Protein AF-A0A9W9SCN1-F1 (afdb_monomer)

pLDDT: mean 72.01, std 23.7, range [31.16, 98.44]

Structure (mmCIF, N/CA/C/O backbone):
data_AF-A0A9W9SCN1-F1
#
_entry.id   AF-A0A9W9SCN1-F1
#
loop_
_atom_site.group_PDB
_atom_site.id
_atom_site.type_symbol
_atom_site.label_atom_id
_atom_site.label_alt_id
_atom_site.label_comp_id
_atom_site.label_asym_id
_atom_site.label_entity_id
_atom_site.label_seq_id
_atom_site.pdbx_PDB_ins_code
_atom_site.Cartn_x
_atom_site.Cartn_y
_atom_site.Cartn_z
_atom_site.occupancy
_atom_site.B_iso_or_equiv
_atom_site.auth_seq_id
_atom_site.auth_comp_id
_atom_site.auth_asym_id
_atom_site.auth_atom_id
_atom_site.pdbx_PDB_model_num
ATOM 1 N N . MET A 1 1 ? -20.736 17.573 18.313 1.00 37.84 1 MET A N 1
ATOM 2 C CA . MET A 1 1 ? -20.596 16.856 17.027 1.00 37.84 1 MET A CA 1
ATOM 3 C C . MET A 1 1 ? -19.954 15.509 17.309 1.00 37.84 1 MET A C 1
ATOM 5 O O . MET A 1 1 ? -18.797 15.465 17.707 1.00 37.84 1 MET A O 1
ATOM 9 N N . THR A 1 2 ? -20.711 14.419 17.228 1.00 42.12 2 THR A N 1
ATOM 10 C CA . THR A 1 2 ? -20.159 13.066 17.355 1.00 42.12 2 THR A CA 1
ATOM 11 C C . THR A 1 2 ? -19.417 12.738 16.062 1.00 42.12 2 THR A C 1
ATOM 13 O O . THR A 1 2 ? -20.001 12.775 14.985 1.00 42.12 2 THR A O 1
ATOM 16 N N . ALA A 1 3 ? -18.109 12.494 16.150 1.00 63.38 3 ALA A N 1
ATOM 17 C CA . ALA A 1 3 ? -17.321 12.099 14.987 1.00 63.38 3 ALA A CA 1
ATOM 18 C C . ALA A 1 3 ? -17.918 10.818 14.382 1.00 63.38 3 ALA A C 1
ATOM 20 O O . ALA A 1 3 ? -18.166 9.853 15.115 1.00 63.38 3 ALA A O 1
ATOM 21 N N . ARG A 1 4 ? -18.175 10.828 13.068 1.00 63.06 4 ARG A N 1
ATOM 22 C CA . ARG A 1 4 ? -18.634 9.650 12.321 1.00 63.06 4 ARG A CA 1
ATOM 23 C C . ARG A 1 4 ? -17.656 8.495 12.595 1.00 63.06 4 ARG A C 1
ATOM 25 O O . ARG A 1 4 ? -16.448 8.732 12.574 1.00 63.06 4 ARG A O 1
ATOM 32 N N . PRO A 1 5 ? -18.138 7.281 12.914 1.00 65.50 5 PRO A N 1
ATOM 33 C CA . PRO A 1 5 ? -17.250 6.140 13.082 1.00 65.50 5 PRO A CA 1
ATOM 34 C C . PRO A 1 5 ? -16.531 5.871 11.758 1.00 65.50 5 PRO A C 1
ATOM 36 O O . PRO A 1 5 ? -17.192 5.676 10.743 1.00 65.50 5 PRO A O 1
ATOM 39 N N . GLU A 1 6 ? -15.201 5.883 11.795 1.00 85.50 6 GLU A N 1
ATOM 40 C CA . GLU A 1 6 ? -14.342 5.567 10.651 1.00 85.50 6 GLU A CA 1
ATOM 41 C C . GLU A 1 6 ? -14.478 4.071 10.319 1.00 85.50 6 GLU A C 1
ATOM 43 O O . GLU A 1 6 ? -14.257 3.215 11.190 1.00 85.50 6 GLU A O 1
ATOM 48 N N . THR A 1 7 ? -14.876 3.760 9.087 1.00 93.94 7 THR A N 1
ATOM 49 C CA . THR A 1 7 ? -14.841 2.396 8.533 1.00 93.94 7 THR A CA 1
ATOM 50 C C . THR A 1 7 ? -13.414 2.011 8.130 1.00 93.94 7 THR A C 1
ATOM 52 O O . THR A 1 7 ? -12.517 2.858 8.097 1.00 93.94 7 THR A O 1
ATOM 55 N N . VAL A 1 8 ? -13.166 0.731 7.839 1.00 94.69 8 VAL A N 1
ATOM 56 C CA . VAL A 1 8 ? -11.870 0.285 7.298 1.00 94.69 8 VAL A CA 1
ATOM 57 C C . VAL A 1 8 ? -11.575 0.976 5.967 1.00 94.69 8 VAL A C 1
ATOM 59 O O . VAL A 1 8 ? -10.441 1.418 5.775 1.00 94.69 8 VAL A O 1
ATOM 62 N N . LEU A 1 9 ? -12.580 1.130 5.097 1.00 95.56 9 LEU A N 1
ATOM 63 C CA . LEU A 1 9 ? -12.443 1.874 3.843 1.00 95.56 9 LEU A CA 1
ATOM 64 C C . LEU A 1 9 ? -12.012 3.319 4.096 1.00 95.56 9 LEU A C 1
ATOM 66 O O . LEU A 1 9 ? -10.983 3.733 3.569 1.00 95.56 9 LEU A O 1
ATOM 70 N N . ASP A 1 10 ? -12.734 4.035 4.968 1.00 93.50 10 ASP A N 1
ATOM 71 C CA . ASP A 1 10 ? -12.427 5.434 5.300 1.00 93.50 10 ASP A CA 1
ATOM 72 C C . ASP A 1 10 ? -10.980 5.590 5.788 1.00 93.50 10 ASP A C 1
ATOM 74 O O . ASP A 1 10 ? -10.319 6.574 5.470 1.00 93.50 10 ASP A O 1
ATOM 78 N N . ILE A 1 11 ? -10.479 4.622 6.567 1.00 93.00 11 ILE A N 1
ATOM 79 C CA . ILE A 1 11 ? -9.103 4.643 7.070 1.00 93.00 11 ILE A CA 1
ATOM 80 C C . ILE A 1 11 ? -8.108 4.398 5.936 1.00 93.00 11 ILE A C 1
ATOM 82 O O . ILE A 1 11 ? -7.143 5.154 5.826 1.00 93.00 11 ILE A O 1
ATOM 86 N N . LEU A 1 12 ? -8.315 3.354 5.123 1.00 94.50 12 LEU A N 1
ATOM 87 C CA . LEU A 1 12 ? -7.424 2.986 4.015 1.00 94.50 12 LEU A CA 1
ATOM 88 C C . LEU A 1 12 ? -7.267 4.118 3.001 1.00 94.50 12 LEU A C 1
ATOM 90 O O . LEU A 1 12 ? -6.155 4.344 2.524 1.00 94.50 12 LEU A O 1
ATOM 94 N N . THR A 1 13 ? -8.344 4.850 2.723 1.00 94.31 13 THR A N 1
ATOM 95 C CA . THR A 1 13 ? -8.381 5.893 1.692 1.00 94.31 13 THR A CA 1
ATOM 96 C C . THR A 1 13 ? -8.227 7.311 2.241 1.00 94.31 13 THR A C 1
ATOM 98 O O . THR A 1 13 ? -8.484 8.274 1.523 1.00 94.31 13 THR A O 1
ATOM 101 N N . ALA A 1 14 ? -7.856 7.470 3.516 1.00 90.31 14 ALA A N 1
ATOM 102 C CA . ALA A 1 14 ? -7.777 8.788 4.148 1.00 90.31 14 ALA A CA 1
ATOM 103 C C . ALA A 1 14 ? -6.626 9.657 3.611 1.00 90.31 14 ALA A C 1
ATOM 105 O O . ALA A 1 14 ? -6.793 10.867 3.473 1.00 90.31 14 ALA A O 1
ATOM 106 N N . ASP A 1 15 ? -5.447 9.065 3.394 1.00 90.31 15 ASP A N 1
ATOM 107 C CA . ASP A 1 15 ? -4.217 9.760 2.989 1.00 90.31 15 ASP A CA 1
ATOM 108 C C . ASP A 1 15 ? -3.163 8.744 2.494 1.00 90.31 15 ASP A C 1
ATOM 110 O O . ASP A 1 15 ? -3.392 7.530 2.491 1.00 90.31 15 ASP A O 1
ATOM 114 N N . TYR A 1 16 ? -1.975 9.232 2.136 1.00 91.75 16 TYR A N 1
ATOM 115 C CA . TYR A 1 16 ? -0.806 8.420 1.829 1.00 91.75 16 TYR A CA 1
ATOM 116 C C . TYR A 1 16 ? -0.305 7.632 3.041 1.00 91.75 16 TYR A C 1
ATOM 118 O O . TYR A 1 16 ? -0.071 8.146 4.145 1.00 91.75 16 TYR A O 1
ATOM 126 N N . TRP A 1 17 ? 0.017 6.378 2.773 1.00 93.88 17 TRP A N 1
ATOM 127 C CA . TRP A 1 17 ? 0.732 5.496 3.672 1.00 93.88 17 TRP A CA 1
ATOM 128 C C . TRP A 1 17 ? 2.208 5.530 3.313 1.00 93.88 17 TRP A C 1
ATOM 130 O O . TRP A 1 17 ? 2.593 5.242 2.183 1.00 93.88 17 TRP A O 1
ATOM 140 N N . ASN A 1 18 ? 3.051 5.879 4.276 1.00 92.81 18 ASN A N 1
ATOM 141 C CA . ASN A 1 18 ? 4.479 6.047 4.046 1.00 92.81 18 ASN A CA 1
ATOM 142 C C . ASN A 1 18 ? 5.226 4.885 4.691 1.00 92.81 18 ASN A C 1
ATOM 144 O O . ASN A 1 18 ? 4.959 4.539 5.844 1.00 92.81 18 ASN A O 1
ATOM 148 N N . ALA A 1 19 ? 6.199 4.302 3.998 1.00 91.94 19 ALA A N 1
ATOM 149 C CA . ALA A 1 19 ? 7.166 3.466 4.694 1.00 91.94 19 ALA A CA 1
ATOM 150 C C . ALA A 1 19 ? 8.010 4.340 5.630 1.00 91.94 19 ALA A C 1
ATOM 152 O O . ALA A 1 19 ? 8.175 5.544 5.427 1.00 91.94 19 ALA A O 1
ATOM 153 N N . ARG A 1 20 ? 8.604 3.720 6.649 1.00 85.69 20 ARG A N 1
ATOM 154 C CA . ARG A 1 20 ? 9.356 4.423 7.701 1.00 85.69 20 ARG A CA 1
ATOM 155 C C . ARG A 1 20 ? 10.478 5.341 7.186 1.00 85.69 20 ARG A C 1
ATOM 157 O O . ARG A 1 20 ? 10.84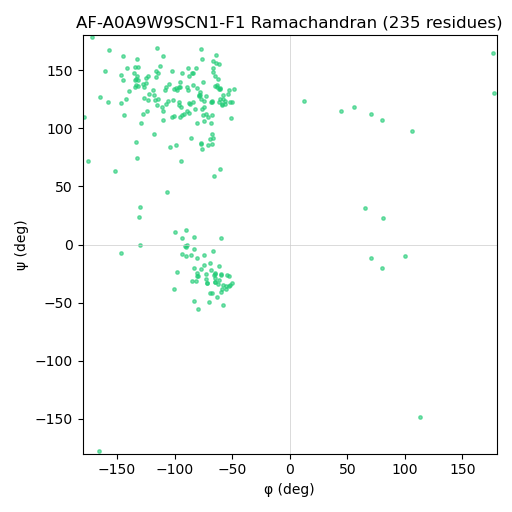1 6.285 7.878 1.00 85.69 20 ARG A O 1
ATOM 164 N N . ASN A 1 21 ? 11.041 5.065 6.009 1.00 82.12 21 ASN A N 1
ATOM 165 C CA . ASN A 1 21 ? 12.095 5.872 5.389 1.00 82.12 21 ASN A CA 1
ATOM 166 C C . ASN A 1 21 ? 11.583 7.058 4.550 1.00 82.12 21 ASN A C 1
ATOM 168 O O . ASN A 1 21 ? 12.406 7.860 4.132 1.00 82.12 21 ASN A O 1
ATOM 172 N N . GLY A 1 22 ? 10.277 7.172 4.291 1.00 83.62 22 GLY A N 1
ATOM 173 C CA . GLY A 1 22 ? 9.674 8.254 3.498 1.00 83.62 22 GLY A CA 1
ATOM 174 C C . GLY A 1 22 ? 9.771 8.090 1.975 1.00 83.62 22 GLY A C 1
ATOM 175 O O . GLY A 1 22 ? 8.952 8.659 1.260 1.00 83.62 22 GLY A O 1
ATOM 176 N N . ASP A 1 23 ? 10.705 7.270 1.484 1.00 88.50 23 ASP A N 1
ATOM 177 C CA . ASP A 1 23 ? 10.943 7.080 0.041 1.00 88.50 23 ASP A CA 1
ATOM 178 C C . ASP A 1 23 ? 9.870 6.226 -0.658 1.00 88.50 23 ASP A C 1
ATOM 180 O O . ASP A 1 23 ? 9.799 6.212 -1.882 1.00 88.50 23 ASP A O 1
ATOM 184 N N . ASN A 1 24 ? 9.074 5.472 0.109 1.00 92.19 24 ASN A N 1
ATOM 185 C CA . ASN A 1 24 ? 8.061 4.548 -0.401 1.00 92.19 24 ASN A CA 1
ATOM 186 C C . ASN A 1 24 ? 6.685 4.998 0.074 1.00 92.19 24 ASN A C 1
ATOM 188 O O . ASN A 1 24 ? 6.495 5.201 1.282 1.00 92.19 24 ASN A O 1
ATOM 192 N N . LYS A 1 25 ? 5.734 5.117 -0.850 1.00 93.88 25 LYS A N 1
ATOM 193 C CA . LYS A 1 25 ? 4.365 5.529 -0.541 1.00 93.88 25 LYS A CA 1
ATOM 194 C C . LYS A 1 25 ? 3.357 4.650 -1.253 1.00 93.88 25 LYS A C 1
ATOM 196 O O . LYS A 1 25 ? 3.597 4.216 -2.375 1.00 93.88 25 LYS A O 1
ATOM 201 N N . ILE A 1 26 ? 2.221 4.445 -0.606 1.00 95.81 26 ILE A N 1
ATOM 202 C CA . ILE A 1 26 ? 1.044 3.837 -1.212 1.00 95.81 26 ILE A CA 1
ATOM 203 C C . ILE A 1 26 ? -0.186 4.682 -0.882 1.00 95.81 26 ILE A C 1
ATOM 205 O O . ILE A 1 26 ? -0.339 5.149 0.248 1.00 95.81 26 ILE A O 1
ATOM 209 N N . LEU A 1 27 ? -1.041 4.905 -1.872 1.00 95.06 27 LEU A N 1
ATOM 210 C CA . LEU A 1 27 ? -2.316 5.604 -1.748 1.00 95.06 27 LEU A CA 1
ATOM 211 C C . LEU A 1 27 ? -3.426 4.669 -2.213 1.00 95.06 27 LEU A C 1
ATOM 213 O O . LEU A 1 27 ? -3.344 4.120 -3.307 1.00 95.06 27 LEU A O 1
ATOM 217 N N . PHE A 1 28 ? -4.471 4.521 -1.404 1.00 96.44 28 PHE A N 1
ATOM 218 C CA . PHE A 1 28 ? -5.705 3.858 -1.814 1.00 96.44 28 PHE A CA 1
ATOM 219 C C . PHE A 1 28 ? -6.776 4.916 -2.057 1.00 96.44 28 PHE A C 1
ATOM 221 O O . PHE A 1 28 ? -6.913 5.855 -1.274 1.00 96.44 28 PHE A O 1
ATOM 228 N N . ARG A 1 29 ? -7.556 4.749 -3.119 1.00 95.81 29 ARG A N 1
ATOM 229 C CA . ARG A 1 29 ? -8.703 5.592 -3.458 1.00 95.81 29 ARG A CA 1
ATOM 230 C C . ARG A 1 29 ? -9.999 4.793 -3.323 1.00 95.81 29 ARG A C 1
ATOM 232 O O . ARG A 1 29 ? -10.002 3.564 -3.423 1.00 95.81 29 ARG A O 1
ATOM 239 N N . THR A 1 30 ? -11.096 5.493 -3.055 1.00 95.56 30 THR A N 1
ATOM 240 C CA . THR A 1 30 ? -12.408 4.912 -2.711 1.00 95.56 30 THR A CA 1
ATOM 241 C C . THR A 1 30 ? -13.046 4.097 -3.832 1.00 95.56 30 THR A C 1
ATOM 243 O O . THR A 1 30 ? -13.837 3.199 -3.577 1.00 95.56 30 THR A O 1
ATOM 246 N N . GLU A 1 31 ? -12.682 4.393 -5.069 1.00 95.38 31 GLU A N 1
ATOM 247 C CA . GLU A 1 31 ? -13.184 3.787 -6.297 1.00 95.38 31 GLU A CA 1
ATOM 248 C C . GLU A 1 31 ? -12.484 2.467 -6.664 1.00 95.38 31 GLU A C 1
ATOM 250 O O . GLU A 1 31 ? -12.715 1.932 -7.745 1.00 95.38 31 GLU A O 1
ATOM 255 N N . GLY A 1 32 ? -11.617 1.940 -5.791 1.00 96.31 32 GLY A N 1
ATOM 256 C CA . GLY A 1 32 ? -10.859 0.716 -6.067 1.00 96.31 32 GLY A CA 1
ATOM 257 C C . GLY A 1 32 ? -9.621 0.950 -6.935 1.00 96.31 32 GLY A C 1
ATOM 258 O O . GLY A 1 32 ? -9.138 0.033 -7.593 1.00 96.31 32 GLY A O 1
ATOM 259 N N . THR A 1 33 ? -9.091 2.171 -6.957 1.00 96.56 33 THR A N 1
ATOM 260 C CA . THR A 1 33 ? -7.800 2.502 -7.580 1.00 96.56 33 THR A CA 1
ATOM 261 C C . THR A 1 33 ? -6.804 2.964 -6.523 1.00 96.56 33 THR A C 1
ATOM 263 O O . THR A 1 33 ? -7.152 3.176 -5.359 1.00 96.56 33 THR A O 1
ATOM 266 N N . GLY A 1 34 ? -5.541 3.091 -6.894 1.00 95.50 34 GLY A N 1
ATOM 267 C CA . GLY A 1 34 ? -4.502 3.563 -6.001 1.00 95.50 34 GLY A CA 1
ATOM 268 C C . GLY A 1 34 ? -3.194 3.807 -6.726 1.00 95.50 34 GLY A C 1
ATOM 269 O O . GLY A 1 34 ? -3.083 3.585 -7.930 1.00 95.50 34 GLY A O 1
ATOM 270 N N . GLU A 1 35 ? -2.208 4.275 -5.976 1.00 94.25 35 GLU A N 1
ATOM 271 C CA . GLU A 1 35 ? -0.886 4.607 -6.493 1.00 94.25 35 GLU A CA 1
ATOM 272 C C . GLU A 1 35 ? 0.201 4.047 -5.587 1.00 94.25 35 GLU A C 1
ATOM 274 O O . GLU A 1 35 ? 0.081 4.065 -4.358 1.00 94.25 35 GLU A O 1
ATOM 279 N N . LEU A 1 36 ? 1.276 3.565 -6.196 1.00 93.69 36 LEU A N 1
ATOM 280 C CA . LEU A 1 36 ? 2.432 3.003 -5.521 1.00 93.69 36 LEU A CA 1
ATOM 281 C C . LEU A 1 36 ? 3.689 3.715 -6.015 1.00 93.69 36 LEU A C 1
ATOM 283 O O . LEU A 1 36 ? 3.951 3.759 -7.212 1.00 93.69 36 LEU A O 1
ATOM 287 N N . TRP A 1 37 ? 4.473 4.246 -5.083 1.00 91.56 37 TRP A N 1
ATOM 288 C CA . TRP A 1 37 ? 5.583 5.143 -5.384 1.00 91.56 37 TRP A CA 1
ATOM 289 C C . TRP A 1 37 ? 6.861 4.740 -4.668 1.00 91.56 37 TRP A C 1
ATOM 291 O O . TRP A 1 37 ? 6.830 4.375 -3.491 1.00 91.56 37 TRP A O 1
ATOM 301 N N . HIS A 1 38 ? 7.987 4.874 -5.353 1.00 90.31 38 HIS A N 1
ATOM 302 C CA . HIS A 1 38 ? 9.333 4.682 -4.845 1.00 90.31 38 HIS A CA 1
ATOM 303 C C . HIS A 1 38 ? 10.276 5.702 -5.497 1.00 90.31 38 HIS A C 1
ATOM 305 O O . HIS A 1 38 ? 10.550 5.628 -6.693 1.00 90.31 38 HIS A O 1
ATOM 311 N N . TYR A 1 39 ? 10.778 6.652 -4.707 1.00 81.31 39 TYR A N 1
ATOM 312 C CA . TYR A 1 39 ? 11.493 7.835 -5.209 1.00 81.31 39 TYR A CA 1
ATOM 313 C C . TYR A 1 39 ? 13.011 7.787 -4.979 1.00 81.31 39 TYR A C 1
ATOM 315 O O . TYR A 1 39 ? 13.601 8.760 -4.512 1.00 81.31 39 TYR A O 1
ATOM 323 N N . ILE A 1 40 ? 13.666 6.656 -5.250 1.00 79.62 40 ILE A N 1
ATOM 324 C CA . ILE A 1 40 ? 15.130 6.569 -5.136 1.00 79.62 40 ILE A CA 1
ATOM 325 C C . ILE A 1 40 ? 15.778 6.734 -6.505 1.00 79.62 40 ILE A C 1
ATOM 327 O O . ILE A 1 40 ? 15.379 6.083 -7.463 1.00 79.62 40 ILE A O 1
ATOM 331 N N . GLU A 1 41 ? 16.823 7.563 -6.547 1.00 67.44 41 GLU A N 1
ATOM 332 C CA . GLU A 1 41 ? 17.544 8.000 -7.752 1.00 67.44 41 GLU A CA 1
ATOM 333 C C . GLU A 1 41 ? 17.979 6.859 -8.681 1.00 67.44 41 GLU A C 1
ATOM 335 O O . GLU A 1 41 ? 18.000 7.028 -9.893 1.00 67.44 41 GLU A O 1
ATOM 340 N N . GLN A 1 42 ? 18.317 5.694 -8.128 1.00 77.69 42 GLN A N 1
ATOM 341 C CA . GLN A 1 42 ? 18.864 4.582 -8.909 1.00 77.69 42 GLN A CA 1
ATOM 342 C C . GLN A 1 42 ? 17.790 3.767 -9.630 1.00 77.69 42 GLN A C 1
ATOM 344 O O . GLN A 1 42 ? 18.061 3.227 -10.698 1.00 77.69 42 GLN A O 1
ATOM 349 N N . THR A 1 43 ? 16.589 3.661 -9.054 1.00 81.81 43 THR A N 1
ATOM 350 C CA . THR A 1 43 ? 15.539 2.789 -9.597 1.00 81.81 43 THR A CA 1
ATOM 351 C C . THR A 1 43 ? 14.152 3.329 -9.256 1.00 81.81 43 THR A C 1
ATOM 353 O O . THR A 1 43 ? 13.423 2.702 -8.486 1.00 81.81 43 THR A O 1
ATOM 356 N N . PRO A 1 44 ? 13.783 4.521 -9.753 1.00 85.69 44 PRO A N 1
ATOM 357 C CA . PRO A 1 44 ? 12.489 5.105 -9.443 1.00 85.69 44 PRO A CA 1
ATOM 358 C C . PRO A 1 44 ? 11.368 4.208 -9.975 1.00 85.69 44 PRO A C 1
ATOM 360 O O . PRO A 1 44 ? 11.483 3.632 -11.054 1.00 85.69 44 PRO A O 1
ATOM 363 N N . PHE A 1 45 ? 10.285 4.099 -9.214 1.00 87.56 45 PHE A N 1
ATOM 364 C CA . PHE A 1 45 ? 9.100 3.340 -9.601 1.00 87.56 45 PHE A CA 1
ATOM 365 C C . PHE A 1 45 ? 7.852 4.110 -9.185 1.00 87.56 45 PHE A C 1
ATOM 367 O O . PHE A 1 45 ? 7.746 4.571 -8.050 1.00 87.56 45 PHE A O 1
ATOM 374 N N . ALA A 1 46 ? 6.904 4.244 -10.101 1.00 90.25 46 ALA A N 1
ATOM 375 C CA . ALA A 1 46 ? 5.628 4.897 -9.850 1.00 90.25 46 ALA A CA 1
ATOM 376 C C . ALA A 1 46 ? 4.567 4.199 -10.688 1.00 90.25 46 ALA A C 1
ATOM 378 O O . ALA A 1 46 ? 4.715 4.116 -11.904 1.00 90.25 46 ALA A O 1
ATOM 379 N N . ALA A 1 47 ? 3.522 3.668 -10.065 1.00 91.06 47 ALA A N 1
ATOM 380 C CA . ALA A 1 47 ? 2.494 2.935 -10.785 1.00 91.06 47 ALA A CA 1
ATOM 381 C C . ALA A 1 47 ? 1.110 3.163 -10.190 1.00 91.06 47 ALA A C 1
ATOM 383 O O . ALA A 1 47 ? 0.941 3.169 -8.970 1.00 91.06 47 ALA A O 1
ATOM 384 N N . GLU A 1 48 ? 0.110 3.260 -11.059 1.00 93.62 48 GLU A N 1
ATOM 385 C CA . GLU A 1 48 ? -1.282 3.129 -10.647 1.00 93.62 48 GLU A CA 1
ATOM 386 C C . GLU A 1 48 ? -1.663 1.657 -10.582 1.00 93.62 48 GLU A C 1
ATOM 388 O O . GLU A 1 48 ? -1.220 0.825 -11.387 1.00 93.62 48 GLU A O 1
ATOM 393 N N . PHE A 1 49 ? -2.550 1.343 -9.653 1.00 95.50 49 PHE A N 1
ATOM 394 C CA . PHE A 1 49 ? -3.109 0.017 -9.516 1.00 95.50 49 PHE A CA 1
ATOM 395 C C . PHE A 1 49 ? -4.619 0.069 -9.323 1.00 95.50 49 PHE A C 1
ATOM 397 O O . PHE A 1 49 ? -5.176 1.026 -8.791 1.00 95.50 49 PHE A O 1
ATOM 404 N N . ASN A 1 50 ? -5.279 -1.003 -9.738 1.00 97.38 50 ASN A N 1
ATOM 405 C CA . ASN A 1 50 ? -6.585 -1.365 -9.220 1.00 97.38 50 ASN A CA 1
ATOM 406 C C . ASN A 1 50 ? -6.418 -2.163 -7.940 1.00 97.38 50 ASN A C 1
ATOM 408 O O . ASN A 1 50 ? -5.485 -2.959 -7.822 1.00 97.38 50 ASN A O 1
ATOM 412 N N . TRP A 1 51 ? -7.363 -2.022 -7.027 1.00 98.06 51 TRP A N 1
ATOM 413 C CA . TRP A 1 51 ? -7.475 -2.899 -5.884 1.00 98.06 51 TRP A CA 1
ATOM 414 C C . TRP A 1 51 ? -8.931 -3.205 -5.554 1.00 98.06 51 TRP A C 1
ATOM 416 O O . TRP A 1 51 ? -9.832 -2.403 -5.791 1.00 98.06 51 TRP A O 1
ATOM 426 N N . GLN A 1 52 ? -9.144 -4.375 -4.967 1.00 97.81 52 GLN A N 1
ATOM 427 C CA . GLN A 1 52 ? -10.434 -4.778 -4.425 1.00 97.81 52 GLN A CA 1
ATOM 428 C C . GLN A 1 52 ? -10.236 -5.658 -3.196 1.00 97.81 52 GLN A C 1
ATOM 430 O O . GLN A 1 52 ? -9.284 -6.437 -3.124 1.00 97.81 52 GLN A O 1
ATOM 435 N N . ALA A 1 53 ? -11.132 -5.546 -2.218 1.00 97.62 53 ALA A N 1
ATOM 436 C CA . ALA A 1 53 ? -11.202 -6.516 -1.134 1.00 97.62 53 ALA A CA 1
ATOM 437 C C . ALA A 1 53 ? -11.911 -7.778 -1.636 1.00 97.62 53 ALA A C 1
ATOM 439 O O . ALA A 1 53 ? -12.994 -7.688 -2.210 1.00 97.62 53 ALA A O 1
ATOM 440 N N . LEU A 1 54 ? -11.322 -8.951 -1.390 1.00 97.31 54 LEU A N 1
ATOM 441 C CA . LEU A 1 54 ? -11.961 -10.227 -1.735 1.00 97.31 54 LEU A CA 1
ATOM 442 C C . LEU A 1 54 ? -13.230 -10.478 -0.910 1.00 97.31 54 LEU A C 1
ATOM 444 O O . LEU A 1 54 ? -14.131 -11.178 -1.357 1.00 97.31 54 LEU A O 1
ATOM 448 N N . ASP A 1 55 ? -13.295 -9.890 0.284 1.00 96.75 55 ASP A N 1
ATOM 449 C CA . ASP A 1 55 ? -14.497 -9.809 1.106 1.00 96.75 55 ASP A CA 1
ATOM 450 C C . ASP A 1 55 ? -14.866 -8.330 1.305 1.00 96.75 55 ASP A C 1
ATOM 452 O O . ASP A 1 55 ? -14.318 -7.681 2.196 1.00 96.75 55 ASP A O 1
ATOM 456 N N . PRO A 1 56 ? -15.766 -7.754 0.489 1.00 95.62 56 PRO A N 1
ATOM 457 C CA . PRO A 1 56 ? -16.141 -6.348 0.610 1.00 95.62 56 PRO A CA 1
ATOM 458 C C . PRO A 1 56 ? -16.748 -5.983 1.970 1.00 95.62 56 PRO A C 1
ATOM 460 O O . PRO A 1 56 ? -16.617 -4.839 2.401 1.00 95.62 56 PRO A O 1
ATOM 463 N N . ALA A 1 57 ? -17.355 -6.936 2.689 1.00 95.44 57 ALA A N 1
ATOM 464 C CA . ALA A 1 57 ? -17.984 -6.662 3.981 1.00 95.44 57 ALA A CA 1
ATOM 465 C C . ALA A 1 57 ? -16.964 -6.232 5.051 1.00 95.44 57 ALA A C 1
ATOM 467 O O . ALA A 1 57 ? -17.315 -5.509 5.986 1.00 95.44 57 ALA A O 1
ATOM 468 N N . CYS A 1 58 ? -15.688 -6.617 4.907 1.00 95.12 58 CYS A N 1
ATOM 469 C CA . CYS A 1 58 ? -14.639 -6.179 5.826 1.00 95.12 58 CYS A CA 1
ATOM 470 C C . CYS A 1 58 ? -14.337 -4.675 5.712 1.00 95.12 58 CYS A C 1
ATOM 472 O O . CYS A 1 58 ? -13.801 -4.086 6.650 1.00 95.12 58 CYS A O 1
ATOM 474 N N . LEU A 1 59 ? -14.665 -4.043 4.578 1.00 95.75 59 LEU A N 1
ATOM 475 C CA . LEU A 1 59 ? -14.428 -2.616 4.350 1.00 95.75 59 LEU A CA 1
ATOM 476 C C . LEU A 1 59 ? -15.383 -1.731 5.163 1.00 95.75 59 LEU A C 1
ATOM 478 O O . LEU A 1 59 ? -14.983 -0.652 5.604 1.00 95.75 59 LEU A O 1
ATOM 482 N N . ASP A 1 60 ? -16.591 -2.227 5.440 1.00 95.56 60 ASP A N 1
ATOM 483 C CA . ASP A 1 60 ? -17.610 -1.551 6.251 1.00 95.56 60 ASP A CA 1
ATOM 484 C C . ASP A 1 60 ? -17.417 -1.756 7.766 1.00 95.56 60 ASP A C 1
ATOM 486 O O . ASP A 1 60 ? -18.145 -1.176 8.585 1.00 95.56 60 ASP A O 1
ATOM 490 N N . GLU A 1 61 ? -16.431 -2.566 8.178 1.00 93.31 61 GLU A N 1
ATOM 491 C CA . GLU A 1 61 ? -16.136 -2.797 9.591 1.00 93.31 61 GLU A CA 1
ATOM 492 C C . GLU A 1 61 ? -15.763 -1.472 10.275 1.00 93.31 61 GLU A C 1
ATOM 494 O O . GLU A 1 61 ? -14.856 -0.743 9.868 1.00 93.31 61 GLU A O 1
ATOM 499 N N . LYS A 1 62 ? -16.471 -1.139 11.358 1.00 91.12 62 LYS A N 1
ATOM 500 C CA . LYS A 1 62 ? -16.220 0.091 12.114 1.00 91.12 62 LYS A CA 1
ATOM 501 C C . LYS A 1 62 ? -14.999 -0.071 13.012 1.00 91.12 62 LYS A C 1
ATOM 503 O O . LYS A 1 62 ? -14.947 -0.958 13.867 1.00 91.12 62 LYS A O 1
ATOM 508 N N . SER A 1 63 ? -14.065 0.870 12.918 1.00 86.25 63 SER A N 1
ATOM 509 C CA . SER A 1 63 ? -12.888 0.909 13.784 1.00 86.25 63 SER A CA 1
ATOM 510 C C . SER A 1 63 ? -13.280 1.221 15.231 1.00 86.25 63 SER A C 1
ATOM 512 O O . SER A 1 63 ? -13.691 2.332 15.575 1.00 86.25 63 SER A O 1
ATOM 514 N N . THR A 1 64 ? -13.132 0.242 16.127 1.00 82.81 64 THR A N 1
ATOM 515 C CA . THR A 1 64 ? -13.367 0.452 17.564 1.00 82.81 64 THR A CA 1
ATOM 516 C C . THR A 1 64 ? -12.092 0.938 18.256 1.00 82.81 64 THR A C 1
ATOM 518 O O . THR A 1 64 ? -11.017 0.361 18.107 1.00 82.81 64 THR A O 1
ATOM 521 N N . LYS A 1 65 ? -12.193 1.987 19.086 1.00 76.44 65 LYS A N 1
ATOM 522 C CA . LYS A 1 65 ? -11.029 2.582 19.783 1.00 76.44 65 LYS A CA 1
ATOM 523 C C . LYS A 1 65 ? -10.297 1.624 20.734 1.00 76.44 65 LYS A C 1
ATOM 525 O O . LYS A 1 65 ? -9.173 1.912 21.128 1.00 76.44 65 LYS A O 1
ATOM 530 N N . ARG A 1 66 ? -10.938 0.523 21.140 1.00 78.31 66 ARG A N 1
ATOM 531 C CA . ARG A 1 66 ? -10.416 -0.410 22.152 1.00 78.31 66 ARG A CA 1
ATOM 532 C C . ARG A 1 66 ? -9.437 -1.440 21.589 1.00 78.31 66 ARG A C 1
ATOM 534 O O . ARG A 1 66 ? -8.683 -2.018 22.363 1.00 78.31 6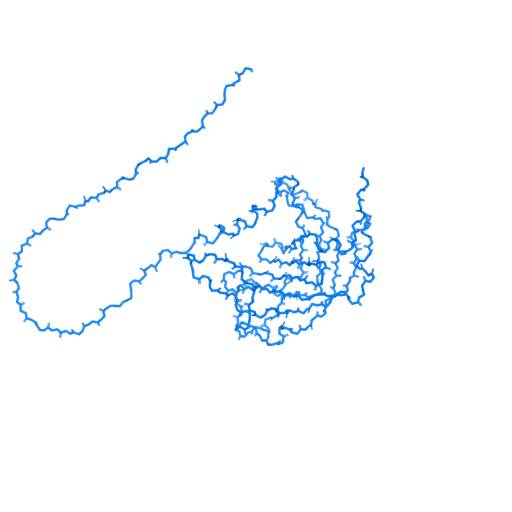6 ARG A O 1
ATOM 541 N N . ARG A 1 67 ? -9.446 -1.699 20.277 1.00 78.62 67 ARG A N 1
ATOM 542 C CA . ARG A 1 67 ? -8.626 -2.756 19.673 1.00 78.62 67 ARG A CA 1
ATOM 543 C C . ARG A 1 67 ? -7.373 -2.173 19.022 1.00 78.62 67 ARG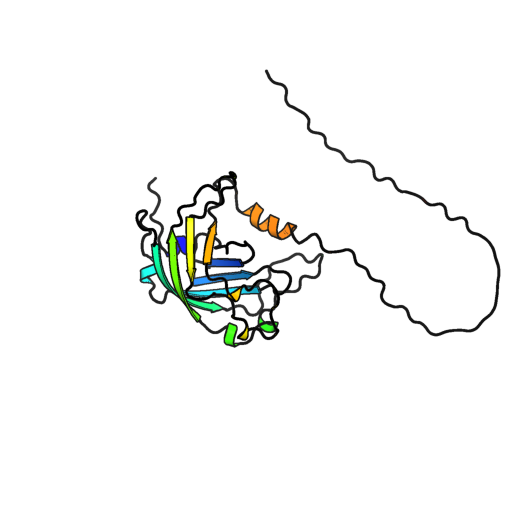 A C 1
ATOM 545 O O . ARG A 1 67 ? -7.441 -1.198 18.279 1.00 78.62 67 ARG A O 1
ATOM 552 N N . LYS A 1 68 ? -6.221 -2.801 19.291 1.00 81.00 68 LYS A N 1
ATOM 553 C CA . LYS A 1 68 ? -4.955 -2.495 18.603 1.00 81.00 68 LYS A CA 1
ATOM 554 C C . LYS A 1 68 ? -5.020 -2.912 17.132 1.00 81.00 68 LYS A C 1
ATOM 556 O O . LYS A 1 68 ? -4.584 -2.173 16.262 1.00 81.00 68 LYS A O 1
ATOM 561 N N . ARG A 1 69 ? -5.595 -4.081 16.856 1.00 84.62 69 ARG A N 1
ATOM 562 C CA . ARG A 1 69 ? -5.887 -4.536 15.497 1.00 84.62 69 ARG A CA 1
ATOM 563 C C . ARG A 1 69 ? -7.249 -3.995 15.086 1.00 84.62 69 ARG A C 1
ATOM 565 O O . ARG A 1 69 ? -8.227 -4.268 15.778 1.00 84.62 69 ARG A O 1
ATOM 572 N N . VAL A 1 70 ? -7.283 -3.219 14.008 1.00 86.94 70 VAL A N 1
ATOM 573 C CA . VAL A 1 70 ? -8.528 -2.670 13.464 1.00 86.94 70 VAL A CA 1
ATOM 574 C C . VAL A 1 70 ? -9.222 -3.750 12.654 1.00 86.94 70 VAL A C 1
ATOM 576 O O . VAL A 1 70 ? -10.345 -4.093 12.987 1.00 86.94 70 VAL A O 1
ATOM 579 N N . SER A 1 71 ? -8.529 -4.328 11.670 1.00 92.75 71 SER A N 1
ATOM 580 C CA . SER A 1 71 ? -9.095 -5.378 10.822 1.00 92.75 71 SER A CA 1
ATOM 581 C C . SER A 1 71 ? -8.013 -6.258 10.182 1.00 92.75 71 SER A C 1
ATOM 583 O O . SER A 1 71 ? -6.812 -5.952 10.226 1.00 92.75 71 SER A O 1
ATOM 585 N N . LYS A 1 72 ? -8.443 -7.389 9.619 1.00 95.19 72 LYS A N 1
ATOM 586 C CA . LYS A 1 72 ? -7.672 -8.232 8.702 1.00 95.19 72 LYS A CA 1
ATOM 587 C C . LYS A 1 72 ? -8.486 -8.339 7.425 1.00 95.19 72 LYS A C 1
ATOM 589 O O . LYS A 1 72 ? -9.616 -8.808 7.485 1.00 95.19 72 LYS A O 1
ATOM 594 N N . LEU A 1 73 ? -7.893 -7.974 6.301 1.00 96.19 73 LEU A N 1
ATOM 595 C CA . LEU A 1 73 ? -8.541 -8.075 5.006 1.00 96.19 73 LEU A CA 1
ATOM 596 C C . LEU A 1 73 ? -7.617 -8.743 3.999 1.00 96.19 73 LEU A C 1
ATOM 598 O O . LEU A 1 73 ? -6.396 -8.680 4.123 1.00 96.19 73 LEU A O 1
ATOM 602 N N . THR A 1 74 ? -8.215 -9.389 3.008 1.00 97.56 74 THR A N 1
ATOM 603 C CA . THR A 1 74 ? -7.483 -9.907 1.856 1.00 97.56 74 THR A CA 1
ATOM 604 C C . THR A 1 74 ? -7.826 -9.019 0.677 1.00 97.56 74 THR A C 1
ATOM 606 O O . THR A 1 74 ? -9.004 -8.875 0.350 1.00 97.56 74 THR A O 1
ATOM 609 N N . ILE A 1 75 ? -6.815 -8.401 0.076 1.00 97.69 75 ILE A N 1
ATOM 610 C CA . ILE A 1 75 ? -6.988 -7.529 -1.083 1.00 97.69 75 ILE A CA 1
ATOM 611 C C . ILE A 1 75 ? -6.285 -8.123 -2.288 1.00 97.69 75 ILE A C 1
ATOM 613 O O . ILE A 1 75 ? -5.214 -8.715 -2.171 1.00 97.69 75 ILE A O 1
ATOM 617 N N . GLU A 1 76 ? -6.876 -7.936 -3.450 1.00 97.94 76 GLU A N 1
ATOM 618 C CA . GLU A 1 76 ? -6.207 -8.131 -4.722 1.00 97.94 76 GLU A CA 1
ATOM 619 C C . GLU A 1 76 ? -5.745 -6.769 -5.230 1.00 97.94 76 GLU A C 1
ATOM 621 O O . GLU A 1 76 ? -6.512 -5.810 -5.189 1.00 97.94 76 GLU A O 1
ATOM 626 N N . ILE A 1 77 ? -4.494 -6.681 -5.678 1.00 97.56 77 ILE A N 1
ATOM 627 C CA . ILE A 1 77 ? -3.927 -5.507 -6.339 1.00 97.56 77 ILE A CA 1
ATOM 628 C C . ILE A 1 77 ? -3.496 -5.920 -7.743 1.00 97.56 77 ILE A C 1
ATOM 630 O O . ILE A 1 77 ? -2.811 -6.927 -7.923 1.00 97.56 77 ILE A O 1
ATOM 634 N N . ASN A 1 78 ? -3.867 -5.118 -8.734 1.00 96.00 78 ASN A N 1
ATOM 635 C CA . ASN A 1 78 ? -3.462 -5.270 -10.123 1.00 96.00 78 ASN A CA 1
ATOM 636 C C . ASN A 1 78 ? -2.793 -3.975 -10.591 1.00 96.00 78 ASN A C 1
ATOM 638 O O . ASN A 1 78 ? -3.444 -2.932 -10.647 1.00 96.00 78 ASN A O 1
ATOM 642 N N . ILE A 1 79 ? -1.497 -4.030 -10.906 1.00 94.38 79 ILE A N 1
ATOM 643 C CA . ILE A 1 79 ? -0.763 -2.865 -11.407 1.00 94.38 79 ILE A CA 1
ATOM 644 C C . ILE A 1 79 ? -1.215 -2.605 -12.845 1.00 94.38 79 ILE A C 1
ATOM 646 O O . ILE A 1 79 ? -0.951 -3.402 -13.742 1.00 94.38 79 ILE A O 1
ATOM 650 N N . LYS A 1 80 ? -1.907 -1.483 -13.049 1.00 84.50 80 LYS A N 1
ATOM 651 C CA . LYS A 1 80 ? -2.484 -1.098 -14.339 1.00 84.50 80 LYS A CA 1
ATOM 652 C C . LYS A 1 80 ? -1.464 -0.421 -15.226 1.00 84.50 80 LYS A C 1
ATOM 654 O O . LYS A 1 80 ? -1.394 -0.696 -16.423 1.00 84.50 80 LYS A O 1
ATOM 659 N N . ASN A 1 81 ? -0.757 0.547 -14.647 1.00 67.25 81 ASN A N 1
ATOM 660 C CA . ASN A 1 81 ? -0.136 1.563 -15.465 1.00 67.25 81 ASN A CA 1
ATOM 661 C C . ASN A 1 81 ? 1.304 1.201 -15.800 1.00 67.25 81 ASN A C 1
ATOM 663 O O . ASN A 1 81 ? 2.208 1.169 -14.961 1.00 67.25 81 ASN A O 1
ATOM 667 N N . ARG A 1 82 ? 1.474 0.916 -17.081 1.00 60.78 82 ARG A N 1
ATOM 668 C CA . ARG A 1 82 ? 2.740 0.614 -17.712 1.00 60.78 82 ARG A CA 1
ATOM 669 C C . ARG A 1 82 ? 3.530 1.901 -18.042 1.00 60.78 82 ARG A C 1
ATOM 671 O O . ARG A 1 82 ? 4.757 1.826 -18.056 1.00 60.78 82 ARG A O 1
ATOM 678 N N . ASN A 1 83 ? 2.869 3.064 -18.215 1.00 53.31 83 ASN A N 1
ATOM 679 C CA . ASN A 1 83 ? 3.484 4.245 -18.854 1.00 53.31 83 ASN A CA 1
ATOM 680 C C . ASN A 1 83 ? 3.071 5.666 -18.380 1.00 53.31 83 ASN A C 1
ATOM 682 O O . ASN A 1 83 ? 3.683 6.617 -18.868 1.00 53.31 83 ASN A O 1
ATOM 686 N N . GLU A 1 84 ? 2.077 5.877 -17.506 1.00 52.50 84 GLU A N 1
ATOM 687 C CA . GLU A 1 84 ? 1.380 7.188 -17.475 1.00 52.50 84 GLU A CA 1
ATOM 688 C C . GLU A 1 84 ? 1.211 7.888 -16.119 1.00 52.50 84 GLU A C 1
ATOM 690 O O . GLU A 1 84 ? 0.274 8.669 -15.966 1.00 52.50 84 GLU A O 1
ATOM 695 N N . LEU A 1 85 ? 2.132 7.747 -15.160 1.00 56.56 85 LEU A N 1
ATOM 696 C CA . LEU A 1 85 ? 2.270 8.868 -14.224 1.00 56.56 85 LEU A CA 1
ATOM 697 C C . LEU A 1 85 ? 3.051 9.989 -14.911 1.00 56.56 85 LEU A C 1
ATOM 699 O O . LEU A 1 85 ? 4.272 10.093 -14.795 1.00 56.56 85 LEU A O 1
ATOM 703 N N . GLU A 1 86 ? 2.319 10.833 -15.644 1.00 54.69 86 GLU A N 1
ATOM 704 C CA . GLU A 1 86 ? 2.748 12.190 -15.988 1.00 54.69 86 GLU A CA 1
ATOM 705 C C . GLU A 1 86 ? 2.824 13.038 -14.710 1.00 54.69 86 GLU A C 1
ATOM 707 O O . GLU A 1 86 ? 2.149 14.055 -14.570 1.00 54.69 86 GLU A O 1
ATOM 712 N N . GLU A 1 87 ? 3.638 12.636 -13.732 1.00 51.66 87 GLU A N 1
ATOM 713 C CA . GLU A 1 87 ? 4.051 13.611 -12.740 1.00 51.66 87 GLU A CA 1
ATOM 714 C C . GLU A 1 87 ? 5.013 14.547 -13.466 1.00 51.66 87 GLU A C 1
ATOM 716 O O . GLU A 1 87 ? 6.098 14.158 -13.904 1.00 51.66 87 GLU A O 1
ATOM 721 N N . SER A 1 88 ? 4.535 15.770 -13.673 1.00 42.31 88 SER A N 1
ATOM 722 C CA . SER A 1 88 ? 5.235 16.919 -14.224 1.00 42.31 88 SER A CA 1
ATOM 723 C C . SER A 1 88 ? 6.427 17.292 -13.339 1.00 42.31 88 SER A C 1
ATOM 725 O O . SER A 1 88 ? 6.453 18.359 -12.723 1.00 42.31 88 SER A O 1
ATOM 727 N N . VAL A 1 89 ? 7.417 16.410 -13.237 1.00 47.66 89 VAL A N 1
ATOM 728 C CA . VAL A 1 89 ? 8.725 16.739 -12.692 1.00 47.66 89 VAL A CA 1
ATOM 729 C C . VAL A 1 89 ? 9.350 17.657 -13.732 1.00 47.66 89 VAL A C 1
ATOM 731 O O . VAL A 1 89 ? 9.917 17.204 -14.724 1.00 47.66 89 VAL A O 1
ATOM 734 N N . SER A 1 90 ? 9.125 18.963 -13.556 1.00 44.72 90 SER A N 1
ATOM 735 C CA . SER A 1 90 ? 9.613 20.016 -14.439 1.00 44.72 90 SER A CA 1
ATOM 736 C C . SER A 1 90 ? 11.109 19.818 -14.648 1.00 44.72 90 SER A C 1
ATOM 738 O O . SER A 1 90 ? 11.917 19.973 -13.729 1.00 44.72 90 SER A O 1
ATOM 740 N N . SER A 1 91 ? 11.464 19.396 -15.852 1.00 44.69 91 SER A N 1
ATOM 741 C CA . SER A 1 91 ? 12.809 18.996 -16.206 1.00 44.69 91 SER A CA 1
ATOM 742 C C . SER A 1 91 ? 13.688 20.226 -16.420 1.00 44.69 91 SER A C 1
ATOM 744 O O . SER A 1 91 ? 13.870 20.654 -17.554 1.00 44.69 91 SER A O 1
ATOM 746 N N . ASP A 1 92 ? 14.292 20.738 -15.351 1.00 52.31 92 ASP A N 1
ATOM 747 C CA . ASP A 1 92 ? 15.589 21.421 -15.479 1.00 52.31 92 ASP A CA 1
ATOM 748 C C . ASP A 1 92 ? 16.747 20.401 -15.539 1.00 52.31 92 ASP A C 1
ATOM 750 O O . ASP A 1 92 ? 17.866 20.759 -15.881 1.00 52.31 92 ASP A O 1
ATOM 754 N N . HIS A 1 93 ? 16.496 19.115 -15.236 1.00 43.84 93 HIS A N 1
ATOM 755 C CA . HIS A 1 93 ? 17.537 18.075 -15.125 1.00 43.84 93 HIS A CA 1
ATOM 756 C C . HIS A 1 93 ? 17.234 16.779 -15.908 1.00 43.84 93 HIS A C 1
ATOM 758 O O . HIS A 1 93 ? 17.754 15.718 -15.582 1.00 43.84 93 HIS A O 1
ATOM 764 N N . GLY A 1 94 ? 16.396 16.829 -16.952 1.00 46.16 94 GLY A N 1
ATOM 765 C CA . GLY A 1 94 ? 16.224 15.679 -17.856 1.00 46.16 94 GLY A CA 1
ATOM 766 C C . GLY A 1 94 ? 15.598 14.427 -17.221 1.00 46.16 94 GLY A C 1
ATOM 767 O O . GLY A 1 94 ? 15.907 13.312 -17.636 1.00 46.16 94 GLY A O 1
ATOM 768 N N . ALA A 1 95 ? 14.716 14.592 -16.230 1.00 47.81 95 ALA A N 1
ATOM 769 C CA . ALA A 1 95 ? 13.940 13.489 -15.670 1.00 47.81 95 ALA A CA 1
ATOM 770 C C . ALA A 1 95 ? 12.949 12.966 -16.725 1.00 47.81 95 ALA A C 1
ATOM 772 O O . ALA A 1 95 ? 11.877 13.530 -16.940 1.00 47.81 95 ALA A O 1
ATOM 773 N N . GLY A 1 96 ? 13.350 11.916 -17.442 1.00 56.38 96 GLY A N 1
ATOM 774 C CA . GLY A 1 96 ? 12.469 11.185 -18.345 1.00 56.38 96 GLY A CA 1
ATOM 775 C C . GLY A 1 96 ? 11.299 10.557 -17.585 1.00 56.38 96 GLY A C 1
ATOM 776 O O . GLY A 1 96 ? 11.400 10.277 -16.391 1.00 56.38 96 GLY A O 1
ATOM 777 N N . ARG A 1 97 ? 10.186 10.315 -18.289 1.00 63.91 97 ARG A N 1
ATOM 778 C CA . ARG A 1 97 ? 9.053 9.539 -17.761 1.00 63.91 97 ARG A CA 1
ATOM 779 C C . ARG A 1 97 ? 9.567 8.232 -17.139 1.00 63.91 97 ARG A C 1
ATOM 781 O O . ARG A 1 97 ? 10.380 7.543 -17.758 1.00 63.91 97 ARG A O 1
ATOM 788 N N . ILE A 1 98 ? 9.088 7.884 -15.943 1.00 68.06 98 ILE A N 1
ATOM 789 C CA . ILE A 1 98 ? 9.332 6.562 -15.351 1.00 68.06 98 ILE A CA 1
ATOM 790 C C . ILE A 1 98 ? 8.555 5.552 -16.201 1.00 68.06 98 ILE A C 1
ATOM 792 O O . ILE A 1 98 ? 7.330 5.488 -16.145 1.00 68.06 98 ILE A O 1
ATOM 796 N N . LEU A 1 99 ? 9.263 4.800 -17.042 1.00 76.75 99 LEU A N 1
ATOM 797 C CA . LEU A 1 99 ? 8.665 3.803 -17.929 1.00 76.75 99 LEU A CA 1
ATOM 798 C C . LEU A 1 99 ? 8.815 2.420 -17.299 1.00 76.75 99 LEU A C 1
ATOM 800 O O . LEU A 1 99 ? 9.758 1.688 -17.613 1.00 76.75 99 LEU A O 1
ATOM 804 N N . ASN A 1 100 ? 7.871 2.062 -16.426 1.00 83.75 100 ASN A N 1
ATOM 805 C CA . ASN A 1 100 ? 7.852 0.762 -15.749 1.00 83.75 100 ASN A CA 1
ATOM 806 C C . ASN A 1 100 ? 7.948 -0.407 -16.746 1.00 83.75 100 ASN A C 1
ATOM 808 O O . ASN A 1 100 ? 8.620 -1.393 -16.459 1.00 83.75 100 ASN A O 1
ATOM 812 N N . GLU A 1 101 ? 7.350 -0.292 -17.941 1.00 84.19 101 GLU A N 1
ATOM 813 C CA . GLU A 1 101 ? 7.467 -1.288 -19.026 1.00 84.19 101 GLU A CA 1
ATOM 814 C C . GLU A 1 101 ? 8.904 -1.663 -19.385 1.00 84.19 101 GLU A C 1
ATOM 816 O O . GLU A 1 101 ? 9.172 -2.797 -19.783 1.00 84.19 101 GLU A O 1
ATOM 821 N N . ARG A 1 102 ? 9.829 -0.703 -19.297 1.00 87.06 102 ARG A N 1
ATOM 822 C CA . ARG A 1 102 ? 11.233 -0.925 -19.652 1.00 87.06 102 ARG A CA 1
ATOM 823 C C . ARG A 1 102 ? 11.997 -1.627 -18.540 1.00 87.06 102 ARG A C 1
ATOM 825 O O . ARG A 1 102 ? 12.966 -2.313 -18.834 1.00 87.06 102 ARG A O 1
ATOM 832 N N . GLN A 1 103 ? 11.563 -1.459 -17.295 1.00 88.62 103 GLN A N 1
ATOM 833 C CA . GLN A 1 103 ? 12.249 -1.973 -16.112 1.00 88.62 103 GLN A CA 1
ATOM 834 C C . GLN A 1 103 ? 11.655 -3.290 -15.608 1.00 88.62 103 GLN A C 1
ATOM 836 O O . GLN A 1 103 ? 12.365 -4.056 -14.965 1.00 88.62 103 GLN A O 1
ATOM 841 N N . LEU A 1 104 ? 10.385 -3.575 -15.912 1.00 92.62 104 LEU A N 1
ATOM 842 C CA . LEU A 1 104 ? 9.650 -4.719 -15.377 1.00 92.62 104 LEU A CA 1
ATOM 843 C C . LEU A 1 104 ? 9.275 -5.746 -16.447 1.00 92.62 104 LEU A C 1
ATOM 845 O O . LEU A 1 104 ? 9.012 -5.430 -17.613 1.00 92.62 104 LEU A O 1
ATOM 849 N N . HIS A 1 105 ? 9.240 -7.005 -16.034 1.00 95.25 105 HIS A N 1
ATOM 850 C CA . HIS A 1 105 ? 8.660 -8.101 -16.795 1.00 95.25 105 HIS A CA 1
ATOM 851 C C . HIS A 1 105 ? 7.128 -8.071 -16.734 1.00 95.25 105 HIS A C 1
ATOM 853 O O . HIS A 1 105 ? 6.531 -7.513 -15.817 1.00 95.25 105 HIS A O 1
ATOM 859 N N . ASP A 1 106 ? 6.477 -8.737 -17.688 1.00 94.56 106 ASP A N 1
ATOM 860 C CA . ASP A 1 106 ? 5.010 -8.765 -17.794 1.00 94.56 106 ASP A CA 1
ATOM 861 C C . ASP A 1 106 ? 4.332 -9.383 -16.566 1.00 94.56 106 ASP A C 1
ATOM 863 O O . ASP A 1 106 ? 3.248 -8.956 -16.172 1.00 94.56 106 ASP A O 1
ATOM 867 N N . VAL A 1 107 ? 5.011 -10.325 -15.906 1.00 95.88 107 VAL A N 1
ATOM 868 C CA . VAL A 1 107 ? 4.557 -10.935 -14.649 1.00 95.88 107 VAL A CA 1
ATOM 869 C C . VAL A 1 107 ? 4.380 -9.909 -13.520 1.00 95.88 107 VAL A C 1
ATOM 871 O O . VAL A 1 107 ? 3.523 -10.102 -12.660 1.00 95.88 107 VAL A O 1
ATOM 874 N N . ALA A 1 108 ? 5.098 -8.778 -13.551 1.00 95.25 108 ALA A N 1
ATOM 875 C CA . ALA A 1 108 ? 4.961 -7.726 -12.544 1.00 95.25 108 ALA A CA 1
ATOM 876 C C . ALA A 1 108 ? 3.578 -7.065 -12.550 1.00 95.25 108 ALA A C 1
ATOM 878 O O . ALA A 1 108 ? 3.108 -6.605 -11.508 1.00 95.25 108 ALA A O 1
ATOM 879 N N . PHE A 1 109 ? 2.929 -7.051 -13.716 1.00 94.56 109 PHE A N 1
ATOM 880 C CA . PHE A 1 109 ? 1.615 -6.449 -13.949 1.00 94.56 109 PHE A CA 1
ATOM 881 C C . PHE A 1 109 ? 0.460 -7.436 -13.726 1.00 94.56 109 PHE A C 1
ATOM 883 O O . PHE A 1 109 ? -0.710 -7.070 -13.849 1.00 94.56 109 PHE A O 1
ATOM 890 N N . ALA A 1 110 ? 0.764 -8.693 -13.390 1.00 95.62 110 ALA A N 1
ATOM 891 C CA . ALA A 1 110 ? -0.256 -9.663 -13.025 1.00 95.62 110 ALA A CA 1
ATOM 892 C C . ALA A 1 110 ? -0.936 -9.273 -11.702 1.00 95.62 110 ALA A C 1
ATOM 894 O O . ALA A 1 110 ? -0.318 -8.698 -10.803 1.00 95.62 110 ALA A O 1
ATOM 895 N N . SER A 1 111 ? -2.219 -9.617 -11.568 1.00 97.12 111 SER A N 1
ATOM 896 C CA . SER A 1 111 ? -2.945 -9.450 -10.308 1.00 97.12 111 SER A CA 1
ATOM 897 C C . SER A 1 111 ? -2.311 -10.288 -9.201 1.00 97.12 111 SER A C 1
ATOM 899 O O . SER A 1 111 ? -2.011 -11.468 -9.386 1.00 97.12 111 SER A O 1
ATOM 901 N N . LYS A 1 112 ? -2.131 -9.680 -8.029 1.00 98.00 112 LYS A N 1
ATOM 902 C CA . LYS A 1 112 ? -1.531 -10.306 -6.850 1.00 98.00 112 LYS A CA 1
ATOM 903 C C . LYS A 1 112 ? -2.457 -10.145 -5.657 1.00 98.00 112 LYS A C 1
ATOM 905 O O . LYS A 1 112 ? -2.995 -9.072 -5.403 1.00 98.00 112 LYS A O 1
ATOM 910 N N . THR A 1 113 ? -2.620 -11.223 -4.901 1.00 98.31 113 THR A N 1
ATOM 911 C CA . THR A 1 113 ? -3.416 -11.224 -3.670 1.00 98.31 113 THR A CA 1
ATOM 912 C C . THR A 1 113 ? -2.521 -11.027 -2.453 1.00 98.31 113 THR A C 1
ATOM 914 O O . THR A 1 113 ? -1.480 -11.679 -2.329 1.00 98.31 113 THR A O 1
ATOM 917 N N . PHE A 1 114 ? -2.949 -10.173 -1.530 1.00 98.44 114 PHE A N 1
ATOM 918 C CA . PHE A 1 114 ? -2.244 -9.809 -0.308 1.00 98.44 114 PHE A CA 1
ATOM 919 C C . PHE A 1 114 ? -3.147 -9.988 0.908 1.00 98.44 114 PHE A C 1
ATOM 921 O O . PHE A 1 114 ? -4.316 -9.601 0.897 1.00 98.44 114 PHE A O 1
ATOM 928 N N . SER A 1 115 ? -2.584 -10.524 1.987 1.00 98.19 115 SER A N 1
ATOM 929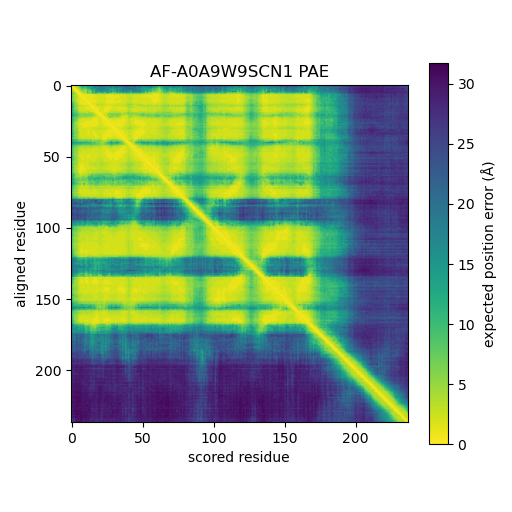 C CA . SER A 1 115 ? -3.213 -10.504 3.306 1.00 98.19 115 SER A CA 1
ATOM 930 C C . SER A 1 115 ? -2.741 -9.256 4.038 1.00 98.19 115 SER A C 1
ATOM 932 O O . SER A 1 115 ? -1.581 -9.154 4.435 1.00 98.19 115 SER A O 1
ATOM 934 N N . VAL A 1 116 ? -3.656 -8.320 4.258 1.00 97.56 116 VAL A N 1
ATOM 935 C CA . VAL A 1 116 ? -3.377 -7.015 4.848 1.00 97.56 116 VAL A CA 1
ATOM 936 C C . VAL A 1 116 ? -3.934 -6.927 6.263 1.00 97.56 116 VAL A C 1
ATOM 938 O O . VAL A 1 116 ? -5.077 -7.282 6.558 1.00 97.56 116 VAL A O 1
ATOM 941 N N . HIS A 1 117 ? -3.101 -6.439 7.172 1.00 96.88 117 HIS A N 1
ATOM 942 C CA . HIS A 1 117 ? -3.454 -6.173 8.554 1.00 96.88 117 HIS A CA 1
ATOM 943 C C . HIS A 1 117 ? -3.463 -4.665 8.777 1.00 96.88 117 HIS A C 1
ATOM 945 O O . HIS A 1 117 ? -2.430 -4.004 8.661 1.00 96.88 117 HIS A O 1
ATOM 951 N N . LEU A 1 118 ? -4.631 -4.134 9.136 1.00 95.62 118 LEU A N 1
ATOM 952 C CA . LEU A 1 118 ? -4.779 -2.743 9.533 1.00 95.62 118 LEU A CA 1
ATOM 953 C C . LEU A 1 118 ? -4.724 -2.654 11.057 1.00 95.62 118 LEU A C 1
ATOM 955 O O . LEU A 1 118 ? -5.539 -3.241 11.777 1.00 95.62 118 LEU A O 1
ATOM 959 N N . GLU A 1 119 ? -3.757 -1.903 11.563 1.00 94.38 119 GLU A N 1
ATOM 960 C CA . GLU A 1 119 ? -3.511 -1.730 12.986 1.00 94.38 119 GLU A CA 1
ATOM 961 C C . GLU A 1 119 ? -3.563 -0.262 13.381 1.00 94.38 119 GLU A C 1
ATOM 963 O O . GLU A 1 119 ? -3.134 0.631 12.656 1.00 94.38 119 GLU A O 1
ATOM 968 N N . ARG A 1 120 ? -4.061 -0.009 14.586 1.00 90.12 120 ARG A N 1
ATOM 969 C CA . ARG A 1 120 ? -3.993 1.289 15.236 1.00 90.12 120 ARG A CA 1
ATOM 970 C C . ARG A 1 120 ? -2.677 1.373 15.994 1.00 90.12 120 ARG A C 1
ATOM 972 O O . ARG A 1 120 ? -2.412 0.568 16.892 1.00 90.12 120 ARG A O 1
ATOM 979 N N . VAL A 1 121 ? -1.867 2.370 15.663 1.00 87.00 121 VAL A N 1
ATOM 980 C CA . VAL A 1 121 ? -0.601 2.627 16.349 1.00 87.00 121 VAL A CA 1
ATOM 981 C C . VAL A 1 121 ? -0.810 3.781 17.314 1.00 87.00 121 VAL A C 1
ATOM 983 O O . VAL A 1 121 ? -1.244 4.864 16.939 1.00 87.00 121 VAL A O 1
ATOM 986 N N . ILE A 1 122 ? -0.508 3.548 18.589 1.00 72.38 122 ILE A N 1
ATOM 987 C CA . ILE A 1 122 ? -0.452 4.624 19.576 1.00 72.38 122 ILE A CA 1
ATOM 988 C C . ILE A 1 122 ? 0.911 5.289 19.397 1.00 72.38 122 ILE A C 1
ATOM 990 O O . ILE A 1 122 ? 1.933 4.718 19.784 1.00 72.38 122 ILE A O 1
ATOM 994 N N . SER A 1 123 ? 0.949 6.470 18.779 1.00 67.56 123 SER A N 1
ATOM 995 C CA . SER A 1 123 ? 2.188 7.236 18.649 1.00 67.56 123 SER A CA 1
ATOM 996 C C . SER A 1 123 ? 2.753 7.546 20.038 1.00 67.56 123 SER A C 1
ATOM 998 O O . SER A 1 123 ? 2.098 8.218 20.839 1.00 67.56 123 SER A O 1
ATOM 1000 N N . LYS A 1 124 ? 3.972 7.088 20.332 1.00 57.19 124 LYS A N 1
ATOM 1001 C CA . LYS A 1 124 ? 4.726 7.566 21.496 1.00 57.19 124 LYS A CA 1
ATOM 1002 C C . LYS A 1 124 ? 5.438 8.857 21.109 1.00 57.19 124 LYS A C 1
ATOM 1004 O O . LYS A 1 124 ? 6.004 8.945 20.020 1.00 57.19 124 LYS A O 1
ATOM 1009 N N . LYS A 1 125 ? 5.418 9.854 21.996 1.00 60.28 125 LYS A N 1
ATOM 1010 C CA . LYS A 1 125 ? 6.308 11.009 21.864 1.00 60.28 125 LYS A CA 1
ATOM 1011 C C . LYS A 1 125 ? 7.747 10.487 21.845 1.00 60.28 125 LYS A C 1
ATOM 1013 O O . LYS A 1 125 ? 8.139 9.766 22.758 1.00 60.28 125 LYS A O 1
ATOM 1018 N N . THR A 1 126 ? 8.510 10.830 20.816 1.00 57.66 126 THR A N 1
ATOM 1019 C CA . THR A 1 126 ? 9.970 10.761 20.884 1.00 57.66 126 THR A CA 1
ATOM 1020 C C . THR A 1 126 ? 10.445 11.773 21.931 1.00 57.66 126 THR A C 1
ATOM 1022 O O . THR A 1 126 ? 9.824 12.829 22.097 1.00 57.66 126 THR A O 1
ATOM 1025 N N . SER A 1 127 ? 11.508 11.436 22.665 1.00 58.41 127 SER A N 1
ATOM 1026 C CA . SER A 1 127 ? 12.158 12.307 23.661 1.00 58.41 127 SER A CA 1
ATOM 1027 C C . SER A 1 127 ? 12.540 13.673 23.088 1.00 58.41 127 SER A C 1
ATOM 1029 O O . SER A 1 127 ? 12.542 14.668 23.802 1.00 58.41 127 SER A O 1
ATOM 1031 N N . ASP A 1 128 ? 12.768 13.722 21.778 1.00 63.38 128 ASP A N 1
ATOM 1032 C CA . ASP A 1 128 ? 13.379 14.852 21.082 1.00 63.38 128 ASP A CA 1
ATOM 1033 C C . ASP A 1 128 ? 12.337 15.877 20.590 1.00 63.38 128 ASP A C 1
ATOM 1035 O O . ASP A 1 128 ? 12.624 16.720 19.745 1.00 63.38 128 ASP A O 1
ATOM 1039 N N . GLY A 1 129 ? 11.078 15.782 21.043 1.00 60.81 129 GLY A N 1
ATOM 1040 C CA . GLY A 1 129 ? 10.000 16.733 20.716 1.00 60.81 129 GLY A CA 1
ATOM 1041 C C . GLY A 1 129 ? 9.486 16.691 19.264 1.00 60.81 129 GLY A C 1
ATOM 1042 O O . GLY A 1 129 ? 8.420 17.237 18.964 1.00 60.81 129 GLY A O 1
ATOM 1043 N N . GLY A 1 130 ? 10.178 15.996 18.359 1.00 59.44 130 GLY A N 1
ATOM 1044 C CA . GLY A 1 130 ? 9.783 15.791 16.965 1.00 59.44 130 GLY A CA 1
ATOM 1045 C C . GLY A 1 130 ? 8.666 14.756 16.818 1.00 59.44 130 GLY A C 1
ATOM 1046 O O . GLY A 1 130 ? 8.916 13.587 16.539 1.00 59.44 130 GLY A O 1
ATOM 1047 N N . HIS A 1 131 ? 7.410 15.157 17.015 1.00 52.06 131 HIS A N 1
ATOM 1048 C CA . HIS A 1 131 ? 6.266 14.255 16.837 1.00 52.06 131 HIS A CA 1
ATOM 1049 C C . HIS A 1 131 ? 5.960 14.010 15.353 1.00 52.06 131 HIS A C 1
ATOM 1051 O O . HIS A 1 131 ? 5.414 14.897 14.696 1.00 52.06 131 HIS A O 1
ATOM 1057 N N . THR A 1 132 ? 6.195 12.788 14.864 1.00 56.50 132 THR A N 1
ATOM 1058 C CA . THR A 1 132 ? 5.394 12.247 13.752 1.00 56.50 132 THR A CA 1
ATOM 1059 C C . THR A 1 132 ? 4.284 11.402 14.362 1.00 56.50 132 THR A C 1
ATOM 1061 O O . THR A 1 132 ? 4.539 10.371 14.985 1.00 56.50 132 THR A O 1
ATOM 1064 N N . LEU A 1 133 ? 3.050 11.895 14.275 1.00 64.25 133 LEU A N 1
ATOM 1065 C CA . LEU A 1 133 ? 1.882 11.224 14.832 1.00 64.25 133 LEU A CA 1
ATOM 1066 C C . LEU A 1 133 ? 1.364 10.224 13.800 1.00 64.25 133 LEU A C 1
ATOM 1068 O O . LEU A 1 133 ? 0.560 10.569 12.935 1.00 64.25 133 LEU A O 1
ATOM 1072 N N . TYR A 1 134 ? 1.843 8.987 13.884 1.00 67.31 134 TYR A N 1
ATOM 1073 C CA . TYR A 1 134 ? 1.234 7.887 13.148 1.00 67.31 134 TYR A CA 1
ATOM 1074 C C . TYR A 1 134 ? -0.015 7.419 13.885 1.00 67.31 134 TYR A C 1
ATOM 1076 O O . TYR A 1 134 ? 0.044 7.170 15.090 1.00 67.31 134 TYR A O 1
ATOM 1084 N N . THR A 1 135 ? -1.140 7.325 13.177 1.00 83.12 135 THR A N 1
ATOM 1085 C CA . THR A 1 135 ? -2.407 6.865 13.781 1.00 83.12 135 THR A CA 1
ATOM 1086 C C . THR A 1 135 ? -2.684 5.409 13.436 1.00 83.12 135 THR A C 1
ATOM 1088 O O . THR A 1 135 ? -3.139 4.636 14.283 1.00 83.12 135 THR A O 1
ATOM 1091 N N . TYR A 1 136 ? -2.362 5.019 12.207 1.00 91.62 136 TYR A N 1
ATOM 1092 C CA . TYR A 1 136 ? -2.597 3.681 11.701 1.00 91.62 136 TYR A CA 1
ATOM 1093 C C . TYR A 1 136 ? -1.353 3.135 11.009 1.00 91.62 136 TYR A C 1
ATOM 1095 O O . TYR A 1 136 ? -0.462 3.875 10.586 1.00 91.62 136 TYR A O 1
ATOM 1103 N N . ARG A 1 137 ? -1.318 1.815 10.900 1.00 93.69 137 ARG A N 1
ATOM 1104 C CA . ARG A 1 137 ? -0.313 1.051 10.183 1.00 93.69 137 ARG A CA 1
ATOM 1105 C C . ARG A 1 137 ? -0.998 -0.009 9.339 1.00 93.69 137 ARG A C 1
ATOM 1107 O O . ARG A 1 137 ? -1.863 -0.723 9.839 1.00 93.69 137 ARG A O 1
ATOM 1114 N N . VAL A 1 138 ? -0.550 -0.132 8.102 1.00 96.12 138 VAL A N 1
ATOM 1115 C CA . VAL A 1 138 ? -0.893 -1.206 7.180 1.00 96.12 138 VAL A CA 1
ATOM 1116 C C . VAL A 1 138 ? 0.313 -2.136 7.084 1.00 96.12 138 VAL A C 1
ATOM 1118 O O . VAL A 1 138 ? 1.427 -1.696 6.794 1.00 96.12 138 VAL A O 1
ATOM 1121 N N . LEU A 1 139 ? 0.090 -3.416 7.374 1.00 97.19 139 LEU A N 1
ATOM 1122 C CA . LEU A 1 139 ? 1.074 -4.485 7.234 1.00 97.19 139 LEU A CA 1
ATOM 1123 C C . LEU A 1 139 ? 0.598 -5.465 6.168 1.00 97.19 139 LEU A C 1
ATOM 1125 O O . LEU A 1 139 ? -0.457 -6.079 6.323 1.00 97.19 139 LEU A O 1
ATOM 1129 N N . PHE A 1 140 ? 1.388 -5.629 5.123 1.00 98.06 140 PHE A N 1
ATOM 1130 C CA . PHE A 1 140 ? 1.196 -6.662 4.120 1.00 98.06 140 PHE A CA 1
ATOM 1131 C C . PHE A 1 140 ? 1.925 -7.947 4.533 1.00 98.06 140 PHE A C 1
ATOM 1133 O O . PHE A 1 140 ? 2.945 -7.899 5.222 1.00 98.06 140 PHE A O 1
ATOM 1140 N N . ASP A 1 141 ? 1.424 -9.096 4.083 1.00 98.06 141 ASP A N 1
ATOM 1141 C CA . ASP A 1 141 ? 2.112 -10.389 4.177 1.00 98.06 141 ASP A CA 1
ATOM 1142 C C . ASP A 1 141 ? 3.403 -10.427 3.345 1.00 98.06 141 ASP A C 1
ATOM 1144 O O . ASP A 1 141 ? 4.374 -11.076 3.728 1.00 98.06 141 ASP A O 1
ATOM 1148 N N . LYS A 1 142 ? 3.412 -9.708 2.220 1.00 97.38 142 LYS A N 1
ATOM 1149 C CA . LYS A 1 142 ? 4.546 -9.541 1.303 1.00 97.38 142 LYS A CA 1
ATOM 1150 C C . LYS A 1 142 ? 4.542 -8.133 0.712 1.00 97.38 142 LYS A C 1
ATOM 1152 O O . LYS A 1 142 ? 3.535 -7.437 0.774 1.00 97.38 142 LYS A O 1
ATOM 1157 N N . SER A 1 143 ? 5.665 -7.690 0.157 1.00 96.94 143 SER A N 1
ATOM 1158 C CA . SER A 1 143 ? 5.749 -6.335 -0.393 1.00 96.94 143 SER A CA 1
ATOM 1159 C C . SER A 1 143 ? 4.780 -6.126 -1.562 1.00 96.94 143 SER A C 1
ATOM 1161 O O . SER A 1 143 ? 4.695 -7.004 -2.420 1.00 96.94 143 SER A O 1
ATOM 1163 N N . PRO A 1 144 ? 4.074 -4.979 -1.631 1.00 96.88 144 PRO A N 1
ATOM 1164 C CA . PRO A 1 144 ? 3.270 -4.629 -2.797 1.00 96.88 144 PRO A CA 1
ATOM 1165 C C . PRO A 1 144 ? 4.125 -4.186 -3.998 1.00 96.88 144 PRO A C 1
ATOM 1167 O O . PRO A 1 144 ? 3.583 -4.015 -5.085 1.00 96.88 144 PRO A O 1
ATOM 1170 N N . TYR A 1 145 ? 5.441 -3.994 -3.825 1.00 95.81 145 TYR A N 1
ATOM 1171 C CA . TYR A 1 145 ? 6.361 -3.695 -4.924 1.00 95.81 145 TYR A CA 1
ATOM 1172 C C . TYR A 1 145 ? 6.785 -4.974 -5.664 1.00 95.81 145 TYR A C 1
ATOM 1174 O O . TYR A 1 145 ? 6.861 -6.036 -5.038 1.00 95.81 145 TYR A O 1
ATOM 1182 N N . PRO A 1 146 ? 7.119 -4.883 -6.965 1.00 95.44 146 PRO A N 1
ATOM 1183 C CA . PRO A 1 146 ? 7.662 -6.011 -7.720 1.00 95.44 146 PRO A CA 1
ATOM 1184 C C . PRO A 1 146 ? 8.934 -6.588 -7.059 1.00 95.44 146 PRO A C 1
ATOM 1186 O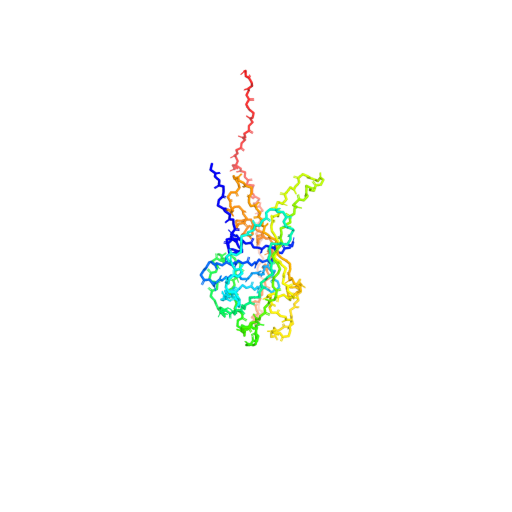 O . PRO A 1 146 ? 9.879 -5.823 -6.826 1.00 95.44 146 PRO A O 1
ATOM 1189 N N . PRO A 1 147 ? 8.994 -7.894 -6.723 1.00 95.81 147 PRO A N 1
ATOM 1190 C CA . PRO A 1 147 ? 10.218 -8.553 -6.268 1.00 95.81 147 PRO A CA 1
ATOM 1191 C C . PRO A 1 147 ? 11.300 -8.566 -7.349 1.00 95.81 147 PRO A C 1
ATOM 1193 O O . PRO A 1 147 ? 11.025 -8.335 -8.519 1.00 95.81 147 PRO A O 1
ATOM 1196 N N . THR A 1 148 ? 12.549 -8.810 -6.944 1.00 94.69 148 THR A N 1
ATOM 1197 C CA . THR A 1 148 ? 13.746 -8.649 -7.791 1.00 94.69 148 THR A CA 1
ATOM 1198 C C . THR A 1 148 ? 13.696 -9.431 -9.106 1.00 94.69 148 THR A C 1
ATOM 1200 O O . THR A 1 148 ? 14.179 -8.937 -10.116 1.00 94.69 148 THR A O 1
ATOM 1203 N N . ASP A 1 149 ? 13.111 -10.624 -9.106 1.00 95.81 149 ASP A N 1
ATOM 1204 C CA . ASP A 1 149 ? 12.956 -11.499 -10.274 1.00 95.81 149 ASP A CA 1
ATOM 1205 C C . ASP A 1 149 ? 11.965 -10.969 -11.322 1.00 95.81 149 ASP A C 1
ATOM 1207 O O . ASP A 1 149 ? 11.976 -11.412 -12.468 1.00 95.81 149 ASP A O 1
ATOM 1211 N N . GLU A 1 150 ? 11.136 -9.993 -10.959 1.00 95.75 150 GLU A N 1
ATOM 1212 C CA . GLU A 1 150 ? 10.218 -9.330 -11.883 1.00 95.75 150 GLU A CA 1
ATOM 1213 C C . GLU A 1 150 ? 10.829 -8.097 -12.566 1.00 95.75 150 GLU A C 1
ATOM 1215 O O . GLU A 1 150 ? 10.182 -7.488 -13.421 1.00 95.75 150 GLU A O 1
ATOM 1220 N N . TRP A 1 151 ? 12.074 -7.739 -12.238 1.00 93.88 151 TRP A N 1
ATOM 1221 C CA . TRP A 1 151 ? 12.815 -6.659 -12.891 1.00 93.88 151 TRP A CA 1
ATOM 1222 C C . TRP A 1 151 ? 13.703 -7.206 -14.008 1.00 93.88 151 TRP A C 1
ATOM 1224 O O . TRP A 1 151 ? 14.352 -8.237 -13.853 1.00 93.88 151 TRP A O 1
ATOM 1234 N N . ARG A 1 152 ? 13.763 -6.487 -15.131 1.00 93.88 152 ARG A N 1
ATOM 1235 C CA . ARG A 1 152 ? 14.571 -6.869 -16.302 1.00 93.88 152 ARG A CA 1
ATOM 1236 C C . ARG A 1 152 ? 16.064 -6.693 -16.074 1.00 93.88 152 ARG A C 1
ATOM 1238 O O . ARG A 1 152 ? 16.867 -7.435 -16.631 1.00 93.88 152 ARG A O 1
ATOM 1245 N N . GLU A 1 153 ? 16.423 -5.689 -15.286 1.00 90.06 153 GLU A N 1
ATOM 1246 C CA . GLU A 1 153 ? 17.800 -5.380 -14.931 1.00 90.06 153 GLU A CA 1
ATOM 1247 C C . GLU A 1 153 ? 17.994 -5.549 -13.422 1.00 90.06 153 GLU A C 1
ATOM 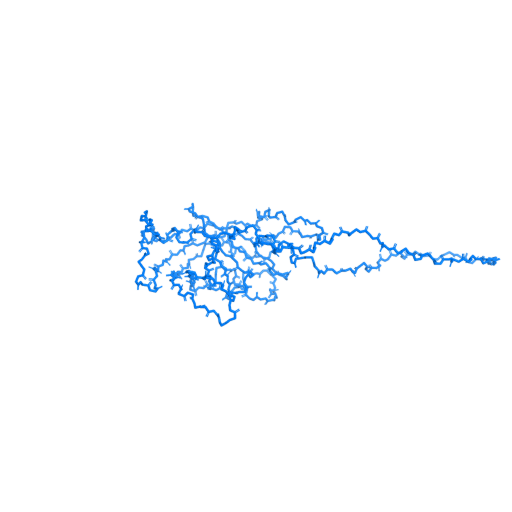1249 O O . GLU A 1 153 ? 17.056 -5.323 -12.650 1.00 90.06 153 GLU A O 1
ATOM 1254 N N . PRO A 1 154 ? 19.202 -5.932 -12.974 1.00 86.94 154 PRO A N 1
ATOM 1255 C CA . PRO A 1 154 ? 19.515 -5.983 -11.557 1.00 86.94 154 PRO A CA 1
ATOM 1256 C C . PRO A 1 154 ? 19.266 -4.626 -10.904 1.00 86.94 154 PRO A C 1
ATOM 1258 O O . PRO A 1 154 ? 19.871 -3.618 -11.264 1.00 86.94 154 PRO A O 1
ATOM 1261 N N . VAL A 1 155 ? 18.383 -4.615 -9.913 1.00 84.56 155 VAL A N 1
ATOM 1262 C CA . VAL A 1 155 ? 18.058 -3.398 -9.182 1.00 84.56 155 VAL A CA 1
ATOM 1263 C C . VAL A 1 155 ? 19.078 -3.170 -8.077 1.00 84.56 155 VAL A C 1
ATOM 1265 O O . VAL A 1 155 ? 19.246 -4.005 -7.183 1.00 84.56 155 VAL A O 1
ATOM 1268 N N . PHE A 1 156 ? 19.734 -2.014 -8.106 1.00 76.81 156 PHE A N 1
ATOM 1269 C CA . PHE A 1 156 ? 20.661 -1.584 -7.063 1.00 76.81 156 PHE A CA 1
ATOM 1270 C C . PHE A 1 156 ? 19.999 -0.545 -6.148 1.00 76.81 156 PHE A C 1
ATOM 1272 O O . PHE A 1 156 ? 19.128 0.220 -6.561 1.00 76.81 156 PHE A O 1
ATOM 1279 N N . GLY A 1 157 ? 20.403 -0.531 -4.876 1.00 76.00 157 GLY A N 1
ATOM 1280 C CA . GLY A 1 157 ? 19.955 0.466 -3.903 1.00 76.00 157 GLY A CA 1
ATOM 1281 C C . GLY A 1 157 ? 19.083 -0.098 -2.783 1.00 76.00 157 GLY A C 1
ATOM 1282 O O . GLY A 1 157 ? 19.282 -1.221 -2.308 1.00 76.00 157 GLY A O 1
ATOM 1283 N N . ARG A 1 158 ? 18.147 0.716 -2.272 1.00 78.12 158 ARG A N 1
ATOM 1284 C CA . ARG A 1 158 ? 17.283 0.287 -1.162 1.00 78.12 158 ARG A CA 1
ATOM 1285 C C . ARG A 1 158 ? 16.201 -0.639 -1.698 1.00 78.12 158 ARG A C 1
ATOM 1287 O O . ARG A 1 158 ? 15.411 -0.256 -2.547 1.00 78.12 158 ARG A O 1
ATOM 1294 N N . LYS A 1 159 ? 16.125 -1.825 -1.110 1.00 89.00 159 LYS A N 1
ATOM 1295 C CA . LYS A 1 159 ? 15.206 -2.898 -1.483 1.00 89.00 159 LYS A CA 1
ATOM 1296 C C . LYS A 1 159 ? 13.745 -2.522 -1.190 1.00 89.00 159 LYS A C 1
ATOM 1298 O O . LYS A 1 159 ? 13.233 -2.779 -0.095 1.00 89.00 159 LYS A O 1
ATOM 1303 N N . CYS A 1 160 ? 13.082 -1.846 -2.131 1.00 89.44 160 CYS A N 1
ATOM 1304 C CA . CYS A 1 160 ? 11.670 -1.461 -2.012 1.00 89.44 160 CYS A CA 1
ATOM 1305 C C . CYS A 1 160 ? 10.758 -2.692 -1.905 1.00 89.44 160 CYS A C 1
ATOM 1307 O O . CYS A 1 160 ? 9.838 -2.699 -1.093 1.00 89.44 160 CYS A O 1
ATOM 1309 N N . TRP A 1 161 ? 11.116 -3.781 -2.586 1.00 93.56 161 TRP A N 1
ATOM 1310 C CA . TRP A 1 161 ? 10.459 -5.092 -2.523 1.00 93.56 161 TRP A CA 1
ATOM 1311 C C . TRP A 1 161 ? 10.567 -5.823 -1.178 1.00 93.56 161 TRP A C 1
ATOM 1313 O O . TRP A 1 161 ? 9.960 -6.872 -0.992 1.00 93.56 161 TRP A O 1
ATOM 1323 N N . GLU A 1 162 ? 11.320 -5.304 -0.207 1.00 94.31 162 GLU A N 1
ATOM 1324 C CA . GLU A 1 162 ? 11.283 -5.812 1.172 1.00 94.31 162 GLU A CA 1
ATOM 1325 C C . GLU A 1 162 ? 10.289 -5.022 2.046 1.00 94.31 162 GLU A C 1
ATOM 1327 O O . GLU A 1 162 ? 10.020 -5.391 3.195 1.00 94.31 162 GLU A O 1
ATOM 1332 N N . LYS A 1 163 ? 9.730 -3.912 1.539 1.00 94.94 163 LYS A N 1
ATOM 1333 C CA . LYS A 1 163 ? 8.823 -3.043 2.299 1.00 94.94 163 LYS A CA 1
ATOM 1334 C C . LYS A 1 163 ? 7.416 -3.608 2.283 1.00 94.94 163 LYS A C 1
ATOM 1336 O O . LYS A 1 163 ? 6.781 -3.684 1.241 1.00 94.94 163 LYS A O 1
ATOM 1341 N N . HIS A 1 164 ? 6.930 -3.957 3.461 1.00 96.69 164 HIS A N 1
ATOM 1342 C CA . HIS A 1 164 ? 5.590 -4.494 3.690 1.00 96.69 164 HIS A CA 1
ATOM 1343 C C . HIS A 1 164 ? 4.862 -3.742 4.817 1.00 96.69 164 HIS A C 1
ATOM 1345 O O . HIS A 1 164 ? 3.720 -4.050 5.132 1.00 96.69 164 HIS A O 1
ATOM 1351 N N . GLU A 1 165 ? 5.508 -2.742 5.424 1.00 96.12 165 GLU A N 1
ATOM 1352 C CA . GLU A 1 165 ? 4.954 -1.915 6.494 1.00 96.12 165 GLU A CA 1
ATOM 1353 C C . GLU A 1 165 ? 4.865 -0.45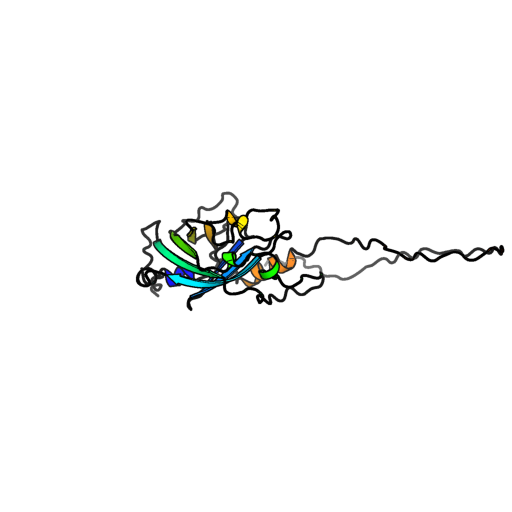7 6.047 1.00 96.12 165 GLU A C 1
ATOM 1355 O O . GLU A 1 165 ? 5.876 0.159 5.693 1.00 96.12 165 GLU A O 1
ATOM 1360 N N . PHE A 1 166 ? 3.660 0.102 6.139 1.00 95.44 166 PHE A N 1
ATOM 1361 C CA . PHE A 1 166 ? 3.385 1.501 5.841 1.00 95.44 166 PHE A CA 1
ATOM 1362 C C . PHE A 1 166 ? 2.540 2.117 6.951 1.00 95.44 166 PHE A C 1
ATOM 1364 O O . PHE A 1 166 ? 1.679 1.468 7.544 1.00 95.44 166 PHE A O 1
ATOM 1371 N N . VAL A 1 167 ? 2.778 3.386 7.249 1.00 93.50 167 VAL A N 1
ATOM 1372 C CA . VAL A 1 167 ? 2.141 4.105 8.352 1.00 93.50 167 VAL A CA 1
ATOM 1373 C C . VAL A 1 167 ? 1.455 5.364 7.840 1.00 93.50 167 VAL A C 1
ATOM 1375 O O . VAL A 1 167 ? 1.995 6.071 6.986 1.00 93.50 167 VAL A O 1
ATOM 1378 N N . SER A 1 168 ? 0.261 5.651 8.358 1.00 90.69 168 SER A N 1
ATOM 1379 C CA . SER A 1 168 ? -0.460 6.875 8.011 1.00 90.69 168 SER A CA 1
ATOM 1380 C C . SER A 1 168 ? 0.119 8.045 8.789 1.00 90.69 168 SER A C 1
ATOM 1382 O O . SER A 1 168 ? 0.243 7.991 10.016 1.00 90.69 168 SER A O 1
ATOM 1384 N N . ILE A 1 169 ? 0.486 9.114 8.090 1.00 77.25 169 ILE A N 1
ATOM 1385 C CA . ILE A 1 169 ? 0.942 10.341 8.739 1.00 77.25 169 ILE A CA 1
ATOM 1386 C C . ILE A 1 169 ? -0.299 11.172 9.020 1.00 77.25 169 ILE A C 1
ATOM 1388 O O . ILE A 1 169 ? -0.934 11.667 8.097 1.00 77.25 169 ILE A O 1
ATOM 1392 N N . LYS A 1 170 ? -0.652 11.369 10.294 1.00 69.00 170 LYS A N 1
ATOM 1393 C CA . LYS A 1 170 ? -1.678 12.360 10.606 1.00 69.00 170 LYS A CA 1
ATOM 1394 C C . LYS A 1 170 ? -1.052 13.738 10.449 1.00 69.00 170 LYS A C 1
ATOM 1396 O O . LYS A 1 170 ? -0.250 14.152 11.292 1.00 69.00 170 LYS A O 1
ATOM 1401 N N . ALA A 1 171 ? -1.407 14.440 9.376 1.00 55.88 171 ALA A N 1
ATOM 1402 C CA . ALA A 1 171 ? -1.074 15.849 9.243 1.00 55.88 171 ALA A CA 1
ATOM 1403 C C . ALA A 1 171 ? -1.576 16.588 10.495 1.00 55.88 171 ALA A C 1
ATOM 1405 O O . ALA A 1 171 ? -2.717 16.408 10.936 1.00 55.88 171 ALA A O 1
ATOM 1406 N N . LYS A 1 172 ? -0.705 17.381 11.128 1.00 55.41 172 LYS A N 1
ATOM 1407 C CA . LYS A 1 172 ? -1.140 18.234 12.238 1.00 55.41 172 LYS A CA 1
ATOM 1408 C C . LYS A 1 172 ? -2.198 19.202 11.688 1.00 55.41 172 LYS A C 1
ATOM 1410 O O . LYS A 1 172 ? -1.946 19.796 10.639 1.00 55.41 172 LYS A O 1
ATOM 1415 N N . PRO A 1 173 ? -3.340 19.405 12.369 1.00 47.50 173 PRO A N 1
ATOM 1416 C CA . PRO A 1 173 ? -4.272 20.467 11.999 1.00 47.50 173 PRO A CA 1
ATOM 1417 C C . PRO A 1 173 ? -3.505 21.795 11.900 1.00 47.50 173 PRO A C 1
ATOM 1419 O O . PRO A 1 173 ? -2.820 22.169 12.850 1.00 47.50 173 PRO A O 1
ATOM 1422 N N . GLY A 1 174 ? -3.548 22.453 10.738 1.00 53.66 174 GLY A N 1
ATOM 1423 C CA . GLY A 1 174 ? -2.789 23.684 10.454 1.00 53.66 174 GLY A CA 1
ATOM 1424 C C . GLY A 1 174 ? -1.499 23.504 9.639 1.00 53.66 174 GLY A C 1
ATOM 1425 O O . GLY A 1 174 ? -0.957 24.491 9.156 1.00 53.66 174 GLY A O 1
ATOM 1426 N N . TYR A 1 175 ? -1.036 22.271 9.416 1.00 50.88 175 TYR A N 1
ATOM 1427 C CA . TYR A 1 175 ? -0.031 21.941 8.400 1.00 50.88 175 TYR A CA 1
ATOM 1428 C C . TYR A 1 175 ? -0.750 21.278 7.221 1.00 50.88 175 TYR A C 1
ATOM 1430 O O . TYR A 1 175 ? -0.860 20.055 7.162 1.00 50.88 175 TYR A O 1
ATOM 1438 N N . SER A 1 176 ? -1.302 22.076 6.302 1.00 44.88 176 SER A N 1
ATOM 1439 C CA . SER A 1 176 ? -1.824 21.532 5.046 1.00 44.88 176 SER A CA 1
ATOM 1440 C C . SER A 1 176 ? -0.665 20.918 4.250 1.00 44.88 176 SER A C 1
ATOM 1442 O O . SER A 1 176 ? 0.427 21.487 4.169 1.00 44.88 176 SER A O 1
ATOM 1444 N N . GLY A 1 177 ? -0.891 19.727 3.688 1.00 44.47 177 GLY A N 1
ATOM 1445 C CA . GLY A 1 177 ? 0.103 18.866 3.027 1.00 44.47 177 GLY A CA 1
ATOM 1446 C C . GLY A 1 177 ? 0.831 19.459 1.812 1.00 44.47 177 GLY A C 1
ATOM 1447 O O . GLY A 1 177 ? 1.654 18.780 1.203 1.00 44.47 177 GLY A O 1
ATOM 1448 N N . ILE A 1 178 ? 0.609 20.737 1.501 1.00 46.69 178 ILE A N 1
ATOM 1449 C CA . ILE A 1 178 ? 1.302 21.486 0.451 1.00 46.69 178 ILE A CA 1
ATOM 1450 C C . ILE A 1 178 ? 2.823 21.495 0.705 1.00 46.69 178 ILE A C 1
ATOM 1452 O O . ILE A 1 178 ? 3.608 21.335 -0.225 1.00 46.69 178 ILE A O 1
ATOM 1456 N N . TRP A 1 179 ? 3.276 21.544 1.963 1.00 43.88 179 TRP A N 1
ATOM 1457 C CA . TRP A 1 179 ? 4.715 21.578 2.269 1.00 43.88 179 TRP A CA 1
ATOM 1458 C C . TRP A 1 179 ? 5.448 20.231 2.150 1.00 43.88 179 TRP A C 1
ATOM 1460 O O . TRP A 1 179 ? 6.667 20.240 1.978 1.00 43.88 179 TRP A O 1
ATOM 1470 N N . MET A 1 180 ? 4.760 19.081 2.217 1.00 42.72 180 MET A N 1
ATOM 1471 C CA . MET A 1 180 ? 5.414 17.781 1.973 1.00 42.72 180 MET A CA 1
ATOM 1472 C C . MET A 1 180 ? 5.476 17.429 0.489 1.00 42.72 180 MET A C 1
ATOM 1474 O O . MET A 1 180 ? 6.464 16.826 0.086 1.00 42.72 180 MET A O 1
ATOM 1478 N N . SER A 1 181 ? 4.508 17.855 -0.330 1.00 43.06 181 SER A N 1
ATOM 1479 C CA . SER A 1 181 ? 4.658 17.765 -1.790 1.00 43.06 181 SER A CA 1
ATOM 1480 C C . SER A 1 181 ? 5.832 18.643 -2.266 1.00 43.06 181 SER A C 1
ATOM 1482 O O . SER A 1 181 ? 6.748 18.166 -2.938 1.00 43.06 181 SER A O 1
ATOM 1484 N N . I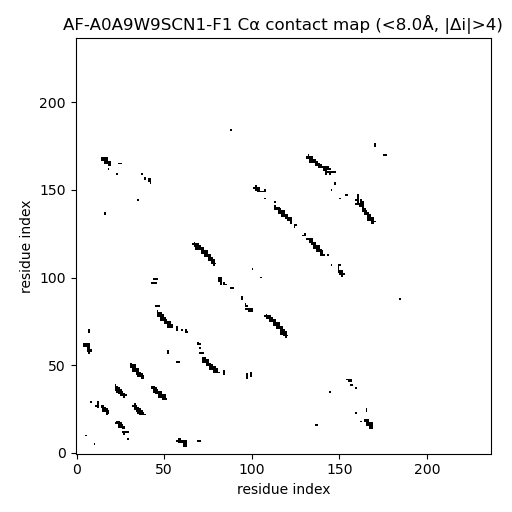LE A 1 182 ? 5.921 19.883 -1.763 1.00 41.94 182 ILE A N 1
ATOM 1485 C CA . ILE A 1 182 ? 6.959 20.847 -2.165 1.00 41.94 182 ILE A CA 1
ATOM 1486 C C . ILE A 1 182 ? 8.366 20.495 -1.638 1.00 41.94 182 ILE A C 1
ATOM 1488 O O . ILE A 1 182 ? 9.356 20.733 -2.328 1.00 41.94 182 ILE A O 1
ATOM 1492 N N . ARG A 1 183 ? 8.524 19.895 -0.445 1.00 39.53 183 ARG A N 1
ATOM 1493 C CA . ARG A 1 183 ? 9.874 19.562 0.065 1.00 39.53 183 ARG A CA 1
ATOM 1494 C C . ARG A 1 183 ? 10.556 18.397 -0.651 1.00 39.53 183 ARG A C 1
ATOM 1496 O O . ARG A 1 183 ? 11.783 18.377 -0.657 1.00 39.53 183 ARG A O 1
ATOM 1503 N N . TYR A 1 184 ? 9.812 17.469 -1.254 1.00 42.81 184 TYR A N 1
ATOM 1504 C CA . TYR A 1 184 ? 10.421 16.466 -2.138 1.00 42.81 184 TYR A CA 1
ATOM 1505 C C . TYR A 1 184 ? 10.691 17.031 -3.537 1.00 42.81 184 TYR A C 1
ATOM 1507 O O . TYR A 1 184 ? 11.683 16.638 -4.133 1.00 42.81 184 TYR A O 1
ATOM 1515 N N . HIS A 1 185 ? 9.935 18.036 -3.995 1.00 44.47 185 HIS A N 1
ATOM 1516 C CA . HIS A 1 185 ? 10.290 18.796 -5.203 1.00 44.47 185 HIS A CA 1
ATOM 1517 C C . HIS A 1 185 ? 11.593 19.601 -5.025 1.00 44.47 185 HIS A C 1
ATOM 1519 O O . HIS A 1 185 ? 12.364 19.749 -5.965 1.00 44.47 185 HIS A O 1
ATOM 1525 N N . LEU A 1 186 ? 11.889 20.084 -3.811 1.00 38.09 186 LEU A N 1
ATOM 1526 C CA . LEU A 1 186 ? 13.082 20.903 -3.544 1.00 38.09 186 LEU A CA 1
ATOM 1527 C C . LEU A 1 186 ? 14.340 20.117 -3.137 1.00 38.09 186 LEU A C 1
ATOM 1529 O O . LEU A 1 186 ? 15.416 20.708 -3.083 1.00 38.09 186 LEU A O 1
ATOM 1533 N N . ARG A 1 187 ? 14.252 18.809 -2.851 1.00 38.19 187 ARG A N 1
ATOM 1534 C CA . ARG A 1 187 ? 15.432 18.004 -2.470 1.00 38.19 187 ARG A CA 1
ATOM 1535 C C . ARG A 1 187 ? 16.178 17.369 -3.647 1.00 38.19 187 ARG A C 1
ATOM 1537 O O . ARG A 1 187 ? 17.207 16.751 -3.410 1.00 38.19 187 ARG A O 1
ATOM 1544 N N . PHE A 1 188 ? 15.714 17.582 -4.879 1.00 43.50 188 PHE A N 1
ATOM 1545 C CA . PHE A 1 188 ? 16.421 17.192 -6.107 1.00 43.50 188 PHE A CA 1
ATOM 1546 C C . PHE A 1 188 ? 17.301 18.308 -6.700 1.00 43.50 188 PHE A C 1
ATOM 1548 O O . PHE A 1 188 ? 17.921 18.115 -7.739 1.00 43.50 188 PHE A O 1
ATOM 1555 N N . PHE A 1 189 ? 17.440 19.451 -6.023 1.00 40.50 189 PHE A N 1
ATOM 1556 C CA . PHE A 1 189 ? 18.422 20.476 -6.386 1.00 40.50 189 PHE A CA 1
ATOM 1557 C C . PHE A 1 189 ? 19.715 20.295 -5.587 1.00 40.50 189 PHE A C 1
ATOM 1559 O O . PHE A 1 189 ? 19.949 21.084 -4.678 1.00 40.50 189 PHE A O 1
ATOM 1566 N N . TYR A 1 190 ? 20.526 19.265 -5.871 1.00 42.50 190 TYR A N 1
ATOM 1567 C CA . TYR A 1 190 ? 21.992 19.340 -5.698 1.00 42.50 190 TYR A CA 1
ATOM 1568 C C . TYR A 1 190 ? 22.752 18.092 -6.196 1.00 42.50 190 TYR A C 1
ATOM 1570 O O . TYR A 1 190 ? 23.307 17.350 -5.397 1.00 42.50 190 TYR A O 1
ATOM 1578 N N . VAL A 1 191 ? 22.851 17.878 -7.509 1.00 35.94 191 VAL A N 1
ATOM 1579 C CA . VAL A 1 191 ? 23.975 17.171 -8.167 1.00 35.94 191 VAL A CA 1
ATOM 1580 C C . VAL A 1 191 ? 23.943 17.657 -9.619 1.00 35.94 191 VAL A C 1
ATOM 1582 O O . VAL A 1 191 ? 22.912 17.536 -10.258 1.00 35.94 191 VAL A O 1
ATOM 1585 N N . GLY A 1 192 ? 24.942 18.246 -10.254 1.00 36.84 192 GLY A N 1
ATOM 1586 C CA . GLY A 1 192 ? 26.320 18.575 -9.949 1.00 36.84 192 GLY A CA 1
ATOM 1587 C C . GLY A 1 192 ? 26.840 19.198 -11.246 1.00 36.84 192 GLY A C 1
ATOM 1588 O O . GLY A 1 192 ? 26.607 18.662 -12.328 1.00 36.84 192 GLY A O 1
ATOM 1589 N N . ASP A 1 193 ? 27.475 20.358 -11.142 1.00 42.12 193 ASP A N 1
ATOM 1590 C CA . ASP A 1 193 ? 28.110 21.057 -12.253 1.00 42.12 193 ASP A CA 1
ATOM 1591 C C . ASP A 1 193 ? 29.314 20.227 -12.734 1.00 42.12 193 ASP A C 1
ATOM 1593 O O . ASP A 1 193 ? 30.402 20.299 -12.164 1.00 42.12 193 ASP A O 1
ATOM 1597 N N . GLN A 1 194 ? 29.101 19.347 -13.715 1.00 41.88 194 GLN A N 1
ATOM 1598 C CA . GLN A 1 194 ? 30.170 18.721 -14.495 1.00 41.88 194 GLN A CA 1
ATOM 1599 C C . GLN A 1 194 ? 29.837 18.791 -15.984 1.00 41.88 194 GLN A C 1
ATOM 1601 O O . GLN A 1 194 ? 29.510 17.798 -16.631 1.00 41.88 194 GLN A O 1
ATOM 1606 N N . ALA A 1 195 ? 29.976 19.993 -16.542 1.00 39.03 195 ALA A N 1
ATOM 1607 C CA . ALA A 1 195 ? 30.263 20.163 -17.958 1.00 39.03 195 ALA A CA 1
ATOM 1608 C C . ALA A 1 195 ? 31.713 19.714 -18.220 1.00 39.03 195 ALA A C 1
ATOM 1610 O O . ALA A 1 195 ? 32.658 20.499 -18.164 1.00 39.03 195 ALA A O 1
ATOM 1611 N N . GLY A 1 196 ? 31.889 18.411 -18.443 1.00 36.41 196 GLY A N 1
ATOM 1612 C CA . GLY A 1 196 ? 33.093 17.862 -19.050 1.00 36.41 196 GLY A CA 1
ATOM 1613 C C . GLY A 1 196 ? 33.071 18.122 -20.554 1.00 36.41 196 GLY A C 1
ATOM 1614 O O . GLY A 1 196 ? 32.200 17.614 -21.256 1.00 36.41 196 GLY A O 1
ATOM 1615 N N . ASP A 1 197 ? 34.035 18.912 -21.024 1.00 46.41 197 ASP A N 1
ATOM 1616 C CA . ASP A 1 197 ? 34.370 19.107 -22.435 1.00 46.41 197 ASP A CA 1
ATOM 1617 C C . ASP A 1 197 ? 34.541 17.761 -23.160 1.00 46.41 197 ASP A C 1
ATOM 1619 O O . ASP A 1 197 ? 35.395 16.944 -22.806 1.00 46.41 197 ASP A O 1
ATOM 1623 N N . VAL A 1 198 ? 33.760 17.553 -24.223 1.00 40.56 198 VAL A N 1
ATOM 1624 C CA . VAL A 1 198 ? 33.871 16.404 -25.131 1.00 40.56 198 VAL A CA 1
ATOM 1625 C C . VAL A 1 198 ? 33.918 16.916 -26.576 1.00 40.56 198 VAL A C 1
ATOM 1627 O O . VAL A 1 198 ? 32.910 17.275 -27.171 1.00 40.56 198 VAL A O 1
ATOM 1630 N N . PHE A 1 199 ? 35.142 16.863 -27.111 1.00 36.31 199 PHE A N 1
ATOM 1631 C CA . PHE A 1 199 ? 35.562 16.662 -28.506 1.00 36.31 199 PHE A CA 1
ATOM 1632 C C . PHE A 1 199 ? 35.350 17.752 -29.572 1.00 36.31 199 PHE A C 1
ATOM 1634 O O . PHE A 1 199 ? 34.280 17.934 -30.143 1.00 36.31 199 PHE A O 1
ATOM 1641 N N . GLY A 1 200 ? 36.492 18.286 -30.021 1.00 34.12 200 GLY A N 1
ATOM 1642 C CA . GLY A 1 200 ? 36.722 18.720 -31.397 1.00 34.12 200 GLY A CA 1
ATOM 1643 C C . GLY A 1 200 ? 38.075 18.202 -31.896 1.00 34.12 200 GLY A C 1
ATOM 1644 O O . GLY A 1 200 ? 39.091 18.875 -31.757 1.00 34.12 200 GLY A O 1
ATOM 1645 N N . SER A 1 201 ? 38.107 16.992 -32.457 1.00 38.09 201 SER A N 1
ATOM 1646 C CA . SER A 1 201 ? 39.251 16.453 -33.198 1.00 38.09 201 SER A CA 1
ATOM 1647 C C . SER A 1 201 ? 39.141 16.837 -34.678 1.00 38.09 201 SER A C 1
ATOM 1649 O O . SER A 1 201 ? 38.243 16.384 -35.383 1.00 38.09 201 SER A O 1
ATOM 1651 N N . ALA A 1 202 ? 40.081 17.650 -35.170 1.00 39.06 202 ALA A N 1
ATOM 1652 C CA . ALA A 1 202 ? 40.265 17.914 -36.597 1.00 39.06 202 ALA A CA 1
ATOM 1653 C C . ALA A 1 202 ? 41.751 17.822 -36.999 1.00 39.06 202 ALA A C 1
ATOM 1655 O O . ALA A 1 202 ? 42.653 18.277 -36.302 1.00 39.06 202 ALA A O 1
ATOM 1656 N N . VAL A 1 203 ? 41.948 17.171 -38.143 1.00 50.66 203 VAL A N 1
ATOM 1657 C CA . VAL A 1 203 ? 43.166 16.697 -38.830 1.00 50.66 203 VAL A CA 1
ATOM 1658 C C . VAL A 1 203 ? 44.105 17.849 -39.278 1.00 50.66 203 VAL A C 1
ATOM 1660 O O . VAL A 1 203 ? 43.636 18.973 -39.462 1.00 50.66 203 VAL A O 1
ATOM 1663 N N . PRO A 1 204 ? 45.428 17.622 -39.480 1.00 50.78 204 PRO A N 1
ATOM 1664 C CA . PRO A 1 204 ? 46.424 18.693 -39.509 1.00 50.78 204 PRO A CA 1
ATOM 1665 C C . PRO A 1 204 ? 46.610 19.325 -40.898 1.00 50.78 204 PRO A C 1
ATOM 1667 O O . PRO A 1 204 ? 46.622 18.642 -41.925 1.00 50.78 204 PRO A O 1
ATOM 1670 N N . ARG A 1 205 ? 46.869 20.640 -40.931 1.00 40.75 205 ARG A N 1
ATOM 1671 C CA . ARG A 1 205 ? 47.410 21.346 -42.105 1.00 40.75 205 ARG A CA 1
ATOM 1672 C C . ARG A 1 205 ? 48.694 22.109 -41.766 1.00 40.75 205 ARG A C 1
ATOM 1674 O O . ARG A 1 205 ? 48.886 22.624 -40.673 1.00 40.75 205 ARG A O 1
ATOM 1681 N N . LYS A 1 206 ? 49.579 22.089 -42.760 1.00 47.62 206 LYS A N 1
ATOM 1682 C CA . LYS A 1 206 ? 51.013 22.400 -42.782 1.00 47.62 206 LYS A CA 1
ATOM 1683 C C . LYS A 1 206 ? 51.386 23.841 -42.377 1.00 47.62 206 LYS A C 1
ATOM 1685 O O . LYS A 1 206 ? 50.825 24.798 -42.889 1.00 47.62 206 LYS A O 1
ATOM 1690 N N . SER A 1 207 ? 52.416 23.928 -41.530 1.00 48.19 207 SER A N 1
ATOM 1691 C CA . SER A 1 207 ? 53.524 24.907 -41.443 1.00 48.19 207 SER A CA 1
ATOM 1692 C C . SER A 1 207 ? 53.476 26.226 -42.248 1.00 48.19 207 SER A C 1
ATOM 1694 O O . SER A 1 207 ? 53.556 26.173 -43.477 1.00 48.19 207 SER A O 1
ATOM 1696 N N . ARG A 1 208 ? 53.591 27.380 -41.554 1.00 41.62 208 ARG A N 1
ATOM 1697 C CA . ARG A 1 208 ? 54.669 28.414 -41.673 1.00 41.62 208 ARG A CA 1
ATOM 1698 C C . ARG A 1 208 ? 54.406 29.653 -40.762 1.00 41.62 208 ARG A C 1
ATOM 1700 O O . ARG A 1 208 ? 53.321 29.725 -40.197 1.00 41.62 208 ARG A O 1
ATOM 1707 N N . PRO A 1 209 ? 55.404 30.539 -40.508 1.00 49.31 209 PRO A N 1
ATOM 1708 C CA . PRO A 1 209 ? 55.704 31.024 -39.153 1.00 49.31 209 PRO A CA 1
ATOM 1709 C C . PRO A 1 209 ? 55.375 32.500 -38.835 1.00 49.31 209 PRO A C 1
ATOM 1711 O O . PRO A 1 209 ? 55.275 33.337 -39.722 1.00 49.31 209 PRO A O 1
ATOM 1714 N N . LEU A 1 210 ? 55.322 32.745 -37.516 1.00 42.78 210 LEU A N 1
ATOM 1715 C CA . LEU A 1 210 ? 55.721 33.917 -36.710 1.00 42.78 210 LEU A CA 1
ATOM 1716 C C . LEU A 1 210 ? 55.365 35.341 -37.180 1.00 42.78 210 LEU A C 1
ATOM 1718 O O . LEU A 1 210 ? 56.016 35.902 -38.052 1.00 42.78 210 LEU A O 1
ATOM 1722 N N . HIS A 1 211 ? 54.507 35.998 -36.391 1.00 42.41 211 HIS A N 1
ATOM 1723 C CA . HIS A 1 211 ? 54.714 37.386 -35.969 1.00 42.41 211 HIS A CA 1
ATOM 1724 C C . HIS A 1 211 ? 54.248 37.573 -34.515 1.00 42.41 211 HIS A C 1
ATOM 1726 O O . HIS A 1 211 ? 53.121 37.240 -34.157 1.00 42.41 211 HIS A O 1
ATOM 1732 N N . HIS A 1 212 ? 55.148 38.089 -33.675 1.00 38.22 212 HIS A N 1
ATOM 1733 C CA . HIS A 1 212 ? 54.895 38.476 -32.289 1.00 38.22 212 HIS A CA 1
ATOM 1734 C C . HIS A 1 212 ? 54.235 39.863 -32.206 1.00 38.22 212 HIS A C 1
ATOM 1736 O O . HIS A 1 212 ? 54.733 40.822 -32.796 1.00 38.22 212 HIS A O 1
ATOM 1742 N N . SER A 1 213 ? 53.197 39.997 -31.376 1.00 36.88 213 SER A N 1
ATOM 1743 C CA . SER A 1 213 ? 52.984 41.187 -30.537 1.00 36.88 213 SER A CA 1
ATOM 1744 C C . SER A 1 213 ? 52.035 40.898 -29.365 1.00 36.88 213 SER A C 1
ATOM 1746 O O . SER A 1 213 ? 51.175 40.025 -29.491 1.00 36.88 213 SER A O 1
ATOM 1748 N N . PRO A 1 214 ? 52.202 41.578 -28.213 1.00 41.50 214 PRO A N 1
ATOM 1749 C CA . PRO A 1 214 ? 51.604 41.177 -26.946 1.00 41.50 214 PRO A CA 1
ATOM 1750 C C . PRO A 1 214 ? 50.278 41.899 -26.676 1.00 41.50 214 PRO A C 1
ATOM 1752 O O . PRO A 1 214 ? 50.184 43.119 -26.792 1.00 41.50 214 PRO A O 1
ATOM 1755 N N . SER A 1 215 ? 49.267 41.159 -26.221 1.00 34.81 215 SER A N 1
ATOM 1756 C CA . SER A 1 215 ? 48.043 41.728 -25.653 1.00 34.81 215 SER A CA 1
ATOM 1757 C C . SER A 1 215 ? 47.977 41.463 -24.150 1.00 34.81 215 SER A C 1
ATOM 1759 O O . SER A 1 215 ? 47.853 40.327 -23.695 1.00 34.81 215 SER A O 1
ATOM 1761 N N . VAL A 1 216 ? 48.043 42.558 -23.397 1.00 43.03 216 VAL A N 1
ATOM 1762 C CA . VAL A 1 216 ? 47.691 42.685 -21.982 1.00 43.03 216 VAL A CA 1
ATOM 1763 C C . VAL A 1 216 ? 46.221 42.296 -21.797 1.00 43.03 216 VAL A C 1
ATOM 1765 O O . VAL A 1 216 ? 45.349 42.947 -22.368 1.00 43.03 216 VAL A O 1
ATOM 1768 N N . PHE A 1 217 ? 45.925 41.287 -20.971 1.00 33.44 217 PHE A N 1
ATOM 1769 C CA . PHE A 1 217 ? 44.552 41.001 -20.541 1.00 33.44 217 PHE A CA 1
ATOM 1770 C C . PHE A 1 217 ? 44.373 41.340 -19.058 1.00 33.44 217 PHE A C 1
ATOM 1772 O O . PHE A 1 217 ? 44.884 40.676 -18.156 1.00 33.44 217 PHE A O 1
ATOM 1779 N N . ARG A 1 218 ? 43.645 42.436 -18.829 1.00 34.84 218 ARG A N 1
ATOM 1780 C CA . ARG A 1 218 ? 43.147 42.911 -17.535 1.00 34.84 218 ARG A CA 1
ATOM 1781 C C . ARG A 1 218 ? 42.090 41.928 -17.020 1.00 34.84 218 ARG A C 1
ATOM 1783 O O . ARG A 1 218 ? 41.066 41.740 -17.671 1.00 34.84 218 ARG A O 1
ATOM 1790 N N . ARG A 1 219 ? 42.287 41.363 -15.825 1.00 34.84 219 ARG A N 1
ATOM 1791 C CA . ARG A 1 219 ? 41.202 40.723 -15.061 1.00 34.84 219 ARG A CA 1
ATOM 1792 C C . ARG A 1 219 ? 40.217 41.803 -14.605 1.00 34.84 219 ARG A C 1
ATOM 1794 O O . ARG A 1 219 ? 40.618 42.739 -13.918 1.00 34.84 219 ARG A O 1
ATOM 1801 N N . ARG A 1 220 ? 38.940 41.668 -14.966 1.00 31.72 220 ARG A N 1
ATOM 1802 C CA . ARG A 1 220 ? 37.830 42.324 -14.263 1.00 31.72 220 ARG A CA 1
ATOM 1803 C C . ARG A 1 220 ? 37.183 41.291 -13.349 1.00 31.72 220 ARG A C 1
ATOM 1805 O O . ARG A 1 220 ? 36.567 40.345 -13.820 1.00 31.72 220 ARG A O 1
ATOM 1812 N N . THR A 1 221 ? 37.357 41.483 -12.050 1.00 38.22 221 THR A N 1
ATOM 1813 C CA . THR A 1 221 ? 36.488 40.941 -11.009 1.00 38.22 221 THR A CA 1
ATOM 1814 C C . THR A 1 221 ? 35.171 41.715 -11.042 1.00 38.22 221 THR A C 1
ATOM 1816 O O . THR A 1 221 ? 35.176 42.945 -11.011 1.00 38.22 221 THR A O 1
ATOM 1819 N N . VAL A 1 222 ? 34.044 41.008 -11.125 1.00 31.95 222 VAL A N 1
ATOM 1820 C CA . VAL A 1 222 ? 32.719 41.590 -10.885 1.00 31.95 222 VAL A CA 1
ATOM 1821 C C . VAL A 1 222 ? 32.297 41.170 -9.485 1.00 31.95 222 VAL A C 1
ATOM 1823 O O . VAL A 1 222 ? 32.068 39.996 -9.214 1.00 31.95 222 VAL A O 1
ATOM 1826 N N . SER A 1 223 ? 32.276 42.162 -8.598 1.00 32.75 223 SER A N 1
ATOM 1827 C CA . SER A 1 223 ? 31.650 42.126 -7.282 1.00 32.75 223 SER A CA 1
ATOM 1828 C C . SER A 1 223 ? 30.139 42.211 -7.477 1.00 32.75 223 SER A C 1
ATOM 1830 O O . SER A 1 223 ? 29.665 43.162 -8.099 1.00 32.75 223 SER A O 1
ATOM 1832 N N . ALA A 1 224 ? 29.398 41.231 -6.968 1.00 32.88 224 ALA A N 1
ATOM 1833 C CA . ALA A 1 224 ? 27.949 41.302 -6.857 1.00 32.88 224 ALA A CA 1
ATOM 1834 C C . ALA A 1 224 ? 27.613 41.808 -5.455 1.00 32.88 224 ALA A C 1
ATOM 1836 O O . ALA A 1 224 ? 27.971 41.175 -4.464 1.00 32.88 224 ALA A O 1
ATOM 1837 N N . ASP A 1 225 ? 26.953 42.959 -5.393 1.00 37.00 225 ASP A N 1
ATOM 1838 C CA . ASP A 1 225 ? 26.429 43.526 -4.163 1.00 37.00 225 ASP A CA 1
ATOM 1839 C C . ASP A 1 225 ? 24.983 43.988 -4.398 1.00 37.00 225 ASP A C 1
ATOM 1841 O O . ASP A 1 225 ? 24.670 44.551 -5.450 1.00 37.00 225 ASP A O 1
ATOM 1845 N N . LYS A 1 226 ? 24.159 43.778 -3.363 1.00 37.34 226 LYS A N 1
ATOM 1846 C CA . LYS A 1 226 ? 22.781 44.258 -3.108 1.00 37.34 226 LYS A CA 1
ATOM 1847 C C . LYS A 1 226 ? 21.579 43.570 -3.775 1.00 37.34 226 LYS A C 1
ATOM 1849 O O . LYS A 1 226 ? 21.190 43.882 -4.891 1.00 37.34 226 LYS A O 1
ATOM 1854 N N . ALA A 1 227 ? 20.840 42.826 -2.950 1.00 34.62 227 ALA A N 1
ATOM 1855 C CA . ALA A 1 227 ? 19.625 43.283 -2.245 1.00 34.62 227 ALA A CA 1
ATOM 1856 C C . ALA A 1 227 ? 19.348 42.241 -1.133 1.00 34.62 227 ALA A C 1
ATOM 1858 O O . ALA A 1 227 ? 19.408 41.051 -1.400 1.00 34.62 227 ALA A O 1
ATOM 1859 N N . GLY A 1 228 ? 19.178 42.533 0.156 1.00 35.62 228 GLY A N 1
ATOM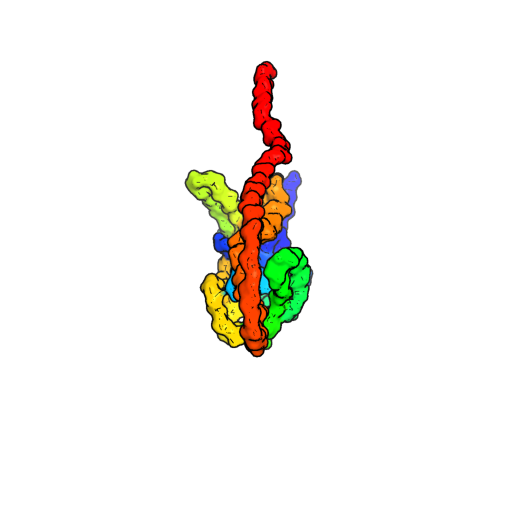 1860 C CA . GLY A 1 228 ? 18.465 43.630 0.793 1.00 35.62 228 GLY A CA 1
ATOM 1861 C C . GLY A 1 228 ? 17.167 43.065 1.375 1.00 35.62 228 GLY A C 1
ATOM 1862 O O . GLY A 1 228 ? 16.223 42.906 0.617 1.00 35.62 228 GLY A O 1
ATOM 1863 N N . LEU A 1 229 ? 17.141 42.738 2.677 1.00 31.23 229 LEU A N 1
ATOM 1864 C CA . LEU A 1 229 ? 15.994 42.912 3.589 1.00 31.23 229 LEU A CA 1
ATOM 1865 C C . LEU A 1 229 ? 16.354 42.444 5.013 1.00 31.23 229 LEU A C 1
ATOM 1867 O O . LEU A 1 229 ? 16.524 41.262 5.296 1.00 31.23 229 LEU A O 1
ATOM 1871 N N . ILE A 1 230 ? 16.474 43.436 5.892 1.00 37.91 230 ILE A N 1
ATOM 1872 C CA . ILE A 1 230 ? 16.592 43.345 7.348 1.00 37.91 230 ILE A CA 1
ATOM 1873 C C . ILE A 1 230 ? 15.169 43.360 7.916 1.00 37.91 230 ILE A C 1
ATOM 1875 O O . ILE A 1 230 ? 14.376 44.208 7.511 1.00 37.91 230 ILE A O 1
ATOM 1879 N N . TRP A 1 231 ? 14.864 42.495 8.884 1.00 31.16 231 TRP A N 1
ATOM 1880 C CA . TRP A 1 231 ? 13.779 42.717 9.845 1.00 31.16 231 TRP A CA 1
ATOM 1881 C C . TRP A 1 231 ? 14.344 42.559 11.257 1.00 31.16 231 TRP A C 1
ATOM 1883 O O . TRP A 1 231 ? 14.743 41.470 11.664 1.00 31.16 231 TRP A O 1
ATOM 1893 N N . SER A 1 232 ? 14.388 43.669 11.989 1.00 38.34 232 SER A N 1
ATOM 1894 C CA . SER A 1 232 ? 14.684 43.732 13.417 1.00 38.34 232 SER A CA 1
ATOM 1895 C C . SER A 1 232 ? 13.446 44.224 14.166 1.00 38.34 232 SER A C 1
ATOM 1897 O O . SER A 1 232 ? 12.934 45.294 13.859 1.00 38.34 232 SER A O 1
ATOM 1899 N N . SER A 1 233 ? 13.036 43.423 15.150 1.00 45.31 233 SER A N 1
ATOM 1900 C CA . SER A 1 233 ? 12.529 43.803 16.479 1.00 45.31 233 SER A CA 1
ATOM 1901 C C . SER A 1 233 ? 11.322 44.750 16.612 1.00 45.31 233 SER A C 1
ATOM 1903 O O . SER A 1 233 ? 11.387 45.939 16.321 1.00 45.31 233 SER A O 1
ATOM 1905 N N . PHE A 1 234 ? 10.258 44.220 17.224 1.00 41.19 234 PHE A N 1
ATOM 1906 C CA . PHE A 1 234 ? 9.192 44.974 17.898 1.00 41.19 234 PHE A CA 1
ATOM 1907 C C . PHE A 1 234 ? 9.706 45.703 19.154 1.00 41.19 234 PHE A C 1
ATOM 1909 O O . PHE A 1 234 ? 10.579 45.158 19.837 1.00 41.19 234 PHE A O 1
ATOM 1916 N N . PRO A 1 235 ? 9.100 46.837 19.558 1.00 59.62 235 PRO A N 1
ATOM 1917 C CA . PRO A 1 235 ? 9.135 47.294 20.939 1.00 59.62 235 PRO A CA 1
ATOM 1918 C C . PRO A 1 235 ? 7.905 46.815 21.730 1.00 59.62 235 PRO A C 1
ATOM 1920 O O . PRO A 1 235 ? 6.801 46.694 21.197 1.00 59.62 235 PRO A O 1
ATOM 1923 N N . GLN A 1 236 ? 8.125 46.568 23.022 1.00 50.91 236 GLN A N 1
ATOM 1924 C CA . GLN A 1 236 ? 7.091 46.469 24.051 1.00 50.91 236 GLN A CA 1
ATOM 1925 C C . GLN A 1 236 ? 6.575 47.864 24.420 1.00 50.91 236 GLN A C 1
ATOM 1927 O O . GLN A 1 236 ? 7.395 48.763 24.612 1.00 50.91 236 GLN A O 1
ATOM 1932 N N . VAL A 1 237 ? 5.258 47.979 24.624 1.00 60.00 237 VAL A N 1
ATOM 1933 C CA . VAL A 1 237 ? 4.623 48.623 25.791 1.00 60.00 237 VAL A CA 1
ATOM 1934 C C . VAL A 1 237 ? 3.384 47.806 26.139 1.00 60.00 237 VAL A C 1
ATOM 1936 O O . VAL A 1 237 ? 2.633 47.479 25.193 1.00 60.00 237 VAL A O 1
#

Foldseek 3Di:
DPPDFQFQLCVQQVDWWAFPVRQWIKHDHSVQKIKTWGHDPQQTDIFIKGKDWPDNVNRRQGQDPPDQWRGKTKMKIATDDQFDPPPPLPPPPPPDGNRNVQFFDPVQRDIDIWTKTKGADQFDQDPVNDDQGFGIKIFTPFQNHDPQVGTPDGGDDDGSRRDRMTTDGDDDVVRDCPVVVVVVSVVPPDDDPDPDDDDDDDDDDDDDDDDDDDDDDDDDDDDDDDDDDDDDDDDDD

Mean predicted aligned error: 14.53 Å

Secondary structure (DSSP, 8-state):
-PPPPPBHHHHHTSS-EE-TTSSEEEEE-TTSEEEEEE--TTS-EEEEEEEEESSGGGGG-B--TT-SEEEEEEEEEEE--SS--------SS------HHHHB-GGGGS-EEEEEEEEE--PPPPTTS----EEEEEEESS-SSPPGGGBSSPPPSS-GGG--EEEEE-PPTT--THHHHHHHHSTT---------------------------------------------PPP-

Organism: NCBI:txid1131564

Solvent-accessible surface area (backbone atoms only — not comparable to full-atom values): 14999 Å² total; per-residue (Å²): 134,84,76,77,79,48,26,44,47,56,60,55,40,66,53,58,24,30,25,95,83,65,50,35,37,41,35,44,44,92,88,34,36,32,39,41,39,32,73,44,93,81,64,58,46,62,35,40,26,39,40,47,54,80,55,62,71,59,37,67,40,66,55,55,92,88,46,55,64,60,52,75,46,44,33,38,40,28,47,67,46,49,65,70,72,78,70,82,63,79,62,89,77,74,65,66,79,61,48,47,61,77,46,38,39,77,74,50,45,45,75,44,78,42,52,35,37,37,29,49,44,84,58,68,79,50,96,81,73,68,72,73,47,34,52,34,32,43,35,41,76,55,33,90,44,67,46,75,89,31,35,72,56,92,85,65,79,82,69,58,40,73,45,30,55,27,31,32,69,54,67,54,92,91,52,68,68,66,60,65,60,49,51,63,67,58,69,72,77,81,83,76,97,70,89,72,90,81,86,87,89,79,84,92,81,83,88,86,85,89,84,91,82,88,79,89,80,81,86,80,85,81,83,89,79,88,83,90,86,87,86,80,83,86,83,90,132

Sequence (237 aa):
MTARPETVLDILTADYWNARNGDNKILFRTEGTGELWHYIEQTPFAAEFNWQALDPACLDEKSTKRRKRVSKLTIEINIKNRNELEESVSSDHGAGRILNERQLHDVAFASKTFSVHLERVISKKTSDGGHTLYTYRVLFDKSPYPPTDEWREPVFGRKCWEKHEFVSIKAKPGYSGIWMSIRYHLRFFYVGDQAGDVFGSAVPRKSRPLHHSPSVFRRRTVSADKAGLIWSSFPQV

Nearest PDB structures (foldseek):
  2bga-assembly2_B  TM=2.475E-01  e=4.300E+00  Bacillus cereus
  2uyx-assembly1_A  TM=2.502E-01  e=6.730E+00  Bacillus cereus
  2bfl-assembly2_B  TM=2.505E-01  e=5.689E+00  Bacillus cereus

Radius of gyration: 27.05 Å; Cα contacts (8 Å, |Δi|>4): 341; chains: 1; bounding box: 76×60×69 Å